Protein AF-0000000085129064 (afdb_homodimer)

Sequence (320 aa):
MPQSVGCRHFVNRSPQIPEGEADMLDKMTERLDFQSKALVLRAERQRAIASNIANADTPGYVARDFNFREALTAVTSGPSPMTLASVSQGGHIPLPAAASGQSAQSHLGYSVQAQTNMDNNTVDLDRERANFVDNAVRYEATLRFLNGQAKTMLSAIQGQMPQSVGCRHFVNRSPQIPEGEADMLDKMTERLDFQSKALVLRAERQRAIASNIANADTPGYVARDFNFREALTAVTSGPSPMTLASVSQGGHIPLPAAASGQSAQSHLGYSVQAQTNMDNNTVDLDRERANFVDNAVRYEATLRFLNGQAKTMLSAIQGQ

pLDDT: mean 73.23, std 27.33, range [23.0, 98.62]

Foldseek 3Di:
DDPPPPPPPPPPPPPPPPPVLVVVLVVLVLQLVLLVLLLVLLVVQLVQLVVLLVCQVPQQAARAHADSVVSSCVVSVDDDPVVVVPPPDDDDPPPPDPDPDDDPPRCSPRDDPQVCPPRNSSRDNVVSVVVNVVSVVVSVVSVVSSVVSVVVSVCSVVVD/DDDPPPPPPPPPPPPPPPPVLVVVLVVLVLQLVLLVLLLVLLVVQLVQLVVLLVCQVPFQAARDHADSVVVSCVVSVDDDPVVVVPPPDDDPPPPPDPDPDDDPPRCPPRDDPQVCPPRNSSRDNVVSVVVNVVSVVVSVVSVVSSVVSVVVSVCSVVVD

Radius of gyration: 26.79 Å; Cα contacts (8 Å, |Δi|>4): 274; chains: 2; bounding box: 48×101×95 Å

InterPro domains:
  IPR001444 Flagellar basal body rod protein, N-terminal [PF00460] (32-61)
  IPR006300 Flagellar basal-body rod protein FlgB [PIRSF002889] (26-160)
  IPR006300 Flagellar basal-body rod protein FlgB [TIGR01396] (30-158)
  IPR019776 Flagellar basal body rod protein, conserved site [PS00588] (38-58)

Secondary structure (DSSP, 8-state):
------------------HHHHHHHHHHHHHHHHHHHHHHHHHHHHHHHHHHHHTTTSTT-------HHHHHHHHHSSPPHHHHHHTTSS---------------------S-----TT-----HHHHHHHHHHHHHHHHHHHHHHHHHHHHHHHHHHT-/------------------HHHHHHHHHHHHHHHHHHHHHHHHHHHHHHHHHHHHTTTSTT-------HHHHHHHHHSSPPHHHHHHTTSS---------------------S-----TTS----HHHHHHHHHHHHHHHHHHHHHHHHHHHHHHHHHHT-

Structure (mmCIF, N/CA/C/O backbone):
data_AF-0000000085129064-model_v1
#
loop_
_entity.id
_entity.type
_entity.pdbx_description
1 polymer 'Flagellar basal body rod protein FlgB'
#
loop_
_atom_site.group_PDB
_atom_site.id
_atom_site.type_symbol
_atom_site.label_atom_id
_atom_site.label_alt_id
_atom_site.label_comp_id
_atom_site.label_asym_id
_atom_site.label_entity_id
_atom_site.label_seq_id
_atom_site.pdbx_PDB_ins_code
_atom_site.Cartn_x
_atom_site.Cartn_y
_atom_site.Cartn_z
_atom_site.occupancy
_atom_site.B_iso_or_equiv
_atom_site.auth_seq_id
_atom_site.auth_comp_id
_atom_site.auth_asym_id
_atom_site.auth_atom_id
_atom_site.pdbx_PDB_model_num
ATOM 1 N N . MET A 1 1 ? 20.516 -52.906 -44.594 1 39.28 1 MET A N 1
ATOM 2 C CA . MET A 1 1 ? 21.078 -51.688 -44.062 1 39.28 1 MET A CA 1
ATOM 3 C C . MET A 1 1 ? 20.094 -51 -43.094 1 39.28 1 MET A C 1
ATOM 5 O O . MET A 1 1 ? 18.969 -50.656 -43.5 1 39.28 1 MET A O 1
ATOM 9 N N . PRO A 1 2 ? 20.156 -51.188 -41.781 1 47 2 PRO A N 1
ATOM 10 C CA . PRO A 1 2 ? 19.156 -50.781 -40.781 1 47 2 PRO A CA 1
ATOM 11 C C . PRO A 1 2 ? 19.078 -49.25 -40.625 1 47 2 PRO A C 1
ATOM 13 O O . PRO A 1 2 ? 20.078 -48.562 -40.781 1 47 2 PRO A O 1
ATOM 16 N N . GLN A 1 3 ? 17.984 -48.562 -41.156 1 44.78 3 GLN A N 1
ATOM 17 C CA . GLN A 1 3 ? 17.641 -47.156 -41 1 44.78 3 GLN A CA 1
ATOM 18 C C . GLN A 1 3 ? 17.609 -46.75 -39.531 1 44.78 3 GLN A C 1
ATOM 20 O O . GLN A 1 3 ? 17.016 -47.438 -38.688 1 44.78 3 GLN A O 1
ATOM 25 N N . SER A 1 4 ? 18.703 -46.062 -39.031 1 44.66 4 SER A N 1
ATOM 26 C CA . SER A 1 4 ? 18.797 -45.469 -37.719 1 44.66 4 SER A CA 1
ATOM 27 C C . SER A 1 4 ? 17.641 -44.5 -37.438 1 44.66 4 SER A C 1
ATOM 29 O O . SER A 1 4 ? 17.375 -43.625 -38.281 1 44.66 4 SER A O 1
ATOM 31 N N . VAL A 1 5 ? 16.547 -45 -36.875 1 50.56 5 VAL A N 1
ATOM 32 C CA . VAL A 1 5 ? 15.484 -44.125 -36.375 1 50.56 5 VAL A CA 1
ATOM 33 C C . VAL A 1 5 ? 16.078 -43.062 -35.469 1 50.56 5 VAL A C 1
ATOM 35 O O . VAL A 1 5 ? 16.734 -43.344 -34.469 1 50.56 5 VAL A O 1
ATOM 38 N N . GLY A 1 6 ? 16.438 -41.906 -36.031 1 43.72 6 GLY A N 1
ATOM 39 C CA . GLY A 1 6 ? 16.844 -40.719 -35.25 1 43.72 6 GLY A CA 1
ATOM 40 C C . GLY A 1 6 ? 15.938 -40.438 -34.094 1 43.72 6 GLY A C 1
ATOM 41 O O . GLY A 1 6 ? 14.711 -40.438 -34.219 1 43.72 6 GLY A O 1
ATOM 42 N N . CYS A 1 7 ? 16.375 -40.719 -32.844 1 45.44 7 CYS A N 1
ATOM 43 C CA . CYS A 1 7 ? 15.734 -40.344 -31.594 1 45.44 7 CYS A CA 1
ATOM 44 C C . CYS A 1 7 ? 15.383 -38.844 -31.609 1 45.44 7 CYS A C 1
ATOM 46 O O . CYS A 1 7 ? 16.266 -38 -31.672 1 45.44 7 CYS A O 1
ATOM 48 N N . ARG A 1 8 ? 14.242 -38.5 -32.188 1 44.09 8 ARG A N 1
ATOM 49 C CA . ARG A 1 8 ? 13.766 -37.125 -31.969 1 44.09 8 ARG A CA 1
ATOM 50 C C . ARG A 1 8 ? 13.797 -36.781 -30.484 1 44.09 8 ARG A C 1
ATOM 52 O O . ARG A 1 8 ? 13.133 -37.406 -29.672 1 44.09 8 ARG A O 1
ATOM 59 N N . HIS A 1 9 ? 14.922 -36.219 -29.938 1 43.62 9 HIS A N 1
ATOM 60 C CA . HIS A 1 9 ? 14.898 -35.562 -28.641 1 43.62 9 HIS A CA 1
ATOM 61 C C . HIS A 1 9 ? 13.695 -34.656 -28.516 1 43.62 9 HIS A C 1
ATOM 63 O O . HIS A 1 9 ? 13.539 -33.719 -29.297 1 43.62 9 HIS A O 1
ATOM 69 N N . PHE A 1 10 ? 12.594 -35.188 -28.094 1 39.56 10 PHE A N 1
ATOM 70 C CA . PHE A 1 10 ? 11.555 -34.25 -27.625 1 39.56 10 PHE A CA 1
ATOM 71 C C . PHE A 1 10 ? 12.133 -33.219 -26.703 1 39.56 10 PHE A C 1
ATOM 73 O O . PHE A 1 10 ? 12.562 -33.5 -25.594 1 39.56 10 PHE A O 1
ATOM 80 N N . VAL A 1 11 ? 12.672 -32.188 -27.297 1 42.34 11 VAL A N 1
ATOM 81 C CA . VAL A 1 11 ? 12.984 -31.031 -26.469 1 42.34 11 VAL A CA 1
ATOM 82 C C . VAL A 1 11 ? 11.789 -30.719 -25.562 1 42.34 11 VAL A C 1
ATOM 84 O O . VAL A 1 11 ? 10.711 -30.375 -26.047 1 42.34 11 VAL A O 1
ATOM 87 N N . ASN A 1 12 ? 11.664 -31.375 -24.484 1 40.97 12 ASN A N 1
ATOM 88 C CA . ASN A 1 12 ? 10.773 -31.047 -23.375 1 40.97 12 ASN A CA 1
ATOM 89 C C . ASN A 1 12 ? 10.727 -29.547 -23.125 1 40.97 12 ASN A C 1
ATOM 91 O O . ASN A 1 12 ? 11.633 -28.984 -22.5 1 40.97 12 ASN A O 1
ATOM 95 N N . ARG A 1 13 ? 10.188 -28.828 -24.156 1 42.25 13 ARG A N 1
ATOM 96 C CA . ARG A 1 13 ? 9.977 -27.422 -23.828 1 42.25 13 ARG A CA 1
ATOM 97 C C . ARG A 1 13 ? 9.055 -27.281 -22.609 1 42.25 13 ARG A C 1
ATOM 99 O O . ARG A 1 13 ? 7.898 -27.703 -22.656 1 42.25 13 ARG A O 1
ATOM 106 N N . SER A 1 14 ? 9.539 -27.234 -21.469 1 41.97 14 SER A N 1
ATOM 107 C CA . SER A 1 14 ? 8.781 -26.938 -20.25 1 41.97 14 SER A CA 1
ATOM 108 C C . SER A 1 14 ? 7.723 -25.875 -20.516 1 41.97 14 SER A C 1
ATOM 110 O O . SER A 1 14 ? 8.023 -24.812 -21.078 1 41.97 14 SER A O 1
ATOM 112 N N . PRO A 1 15 ? 6.441 -26.281 -20.766 1 43.66 15 PRO A N 1
ATOM 113 C CA . PRO A 1 15 ? 5.426 -25.234 -20.953 1 43.66 15 PRO A CA 1
ATOM 114 C C . PRO A 1 15 ? 5.566 -24.078 -19.969 1 43.66 15 PRO A C 1
ATOM 116 O O . PRO A 1 15 ? 5.352 -24.266 -18.766 1 43.66 15 PRO A O 1
ATOM 119 N N . GLN A 1 16 ? 6.551 -23.266 -19.969 1 47.72 16 GLN A N 1
ATOM 120 C CA . GLN A 1 16 ? 6.781 -22.062 -19.188 1 47.72 16 GLN A CA 1
ATOM 121 C C . GLN A 1 16 ? 5.664 -21.047 -19.406 1 47.72 16 GLN A C 1
ATOM 123 O O . GLN A 1 16 ? 5.031 -21.016 -20.469 1 47.72 16 GLN A O 1
ATOM 128 N N . ILE A 1 17 ? 4.852 -20.641 -18.422 1 54.81 17 ILE A N 1
ATOM 129 C CA . ILE A 1 17 ? 4.07 -19.438 -18.656 1 54.81 17 ILE A CA 1
ATOM 130 C C . ILE A 1 17 ? 4.766 -18.562 -19.719 1 54.81 17 ILE A C 1
ATOM 132 O O . ILE A 1 17 ? 5.973 -18.328 -19.625 1 54.81 17 ILE A O 1
ATOM 136 N N . PRO A 1 18 ? 4.012 -18.359 -20.875 1 57.34 18 PRO A N 1
ATOM 137 C CA . PRO A 1 18 ? 4.73 -17.531 -21.828 1 57.34 18 PRO A CA 1
ATOM 138 C C . PRO A 1 18 ? 5.367 -16.297 -21.188 1 57.34 18 PRO A C 1
ATOM 140 O O . PRO A 1 18 ? 4.773 -15.688 -20.297 1 57.34 18 PRO A O 1
ATOM 143 N N . GLU A 1 19 ? 6.605 -16.141 -21.281 1 60.41 19 GLU A N 1
ATOM 144 C CA . GLU A 1 19 ? 7.398 -15.023 -20.781 1 60.41 19 GLU A CA 1
ATOM 145 C C . GLU A 1 19 ? 6.59 -13.727 -20.766 1 60.41 19 GLU A C 1
ATOM 147 O O . GLU A 1 19 ? 6.668 -12.945 -19.828 1 60.41 19 GLU A O 1
ATOM 152 N N . GLY A 1 20 ? 5.656 -13.672 -21.625 1 69.19 20 GLY A N 1
ATOM 153 C CA . GLY A 1 20 ? 4.844 -12.469 -21.734 1 69.19 20 GLY A CA 1
ATOM 154 C C . GLY A 1 20 ? 3.84 -12.32 -20.609 1 69.19 20 GLY A C 1
ATOM 155 O O . GLY A 1 20 ? 3.65 -11.227 -20.094 1 69.19 20 GLY A O 1
ATOM 156 N N . GLU A 1 21 ? 3.215 -13.445 -20.266 1 71.19 21 GLU A N 1
ATOM 157 C CA . GLU A 1 21 ? 2.199 -13.383 -19.203 1 71.19 21 GLU A CA 1
ATOM 158 C C . GLU A 1 21 ? 2.834 -13.164 -17.844 1 71.19 21 GLU A C 1
ATOM 160 O O . GLU A 1 21 ? 2.322 -12.383 -17.031 1 71.19 21 GLU A O 1
ATOM 165 N N . ALA A 1 22 ? 3.918 -13.852 -17.562 1 73.88 22 ALA A N 1
ATOM 166 C CA . ALA A 1 22 ? 4.648 -13.648 -16.312 1 73.88 22 ALA A CA 1
ATOM 167 C C . ALA A 1 22 ? 5.145 -12.211 -16.188 1 73.88 22 ALA A C 1
ATOM 169 O O . ALA A 1 22 ? 5.078 -11.609 -15.117 1 73.88 22 ALA A O 1
ATOM 170 N N . ASP A 1 23 ? 5.465 -11.664 -17.281 1 83.31 23 ASP A N 1
ATOM 171 C CA . ASP A 1 23 ? 5.945 -10.289 -17.328 1 83.31 23 ASP A CA 1
ATOM 172 C C . ASP A 1 23 ? 4.812 -9.305 -17.047 1 83.31 23 ASP A C 1
ATOM 174 O O . ASP A 1 23 ? 5.004 -8.312 -16.328 1 83.31 23 ASP A O 1
ATOM 178 N N . MET A 1 24 ? 3.611 -9.75 -17.594 1 88.06 24 MET A N 1
ATOM 179 C CA . MET A 1 24 ? 2.459 -8.875 -17.391 1 88.06 24 MET A CA 1
ATOM 180 C C . MET A 1 24 ? 2.061 -8.852 -15.914 1 88.06 24 MET A C 1
ATOM 182 O O . MET A 1 24 ? 1.812 -7.777 -15.352 1 88.06 24 MET A O 1
ATOM 186 N N . LEU A 1 25 ? 2.039 -9.953 -15.242 1 90.06 25 LEU A N 1
ATOM 187 C CA . LEU A 1 25 ? 1.633 -10.023 -13.844 1 90.06 25 LEU A CA 1
ATOM 188 C C . LEU A 1 25 ? 2.65 -9.328 -12.945 1 90.06 25 LEU A C 1
ATOM 190 O O . LEU A 1 25 ? 2.283 -8.727 -11.938 1 90.06 25 LEU A O 1
ATOM 194 N N . ASP A 1 26 ? 3.908 -9.469 -13.375 1 89.12 26 ASP A N 1
ATOM 195 C CA . ASP A 1 26 ? 4.957 -8.766 -12.641 1 89.12 26 ASP A CA 1
ATOM 196 C C . ASP A 1 26 ? 4.758 -7.254 -12.703 1 89.12 26 ASP A C 1
ATOM 198 O O . ASP A 1 26 ? 4.863 -6.566 -11.688 1 89.12 26 ASP A O 1
ATOM 202 N N . LYS A 1 27 ? 4.438 -6.82 -13.852 1 92.31 27 LYS A N 1
ATOM 203 C CA . LYS A 1 27 ? 4.23 -5.387 -14.047 1 92.31 27 LYS A CA 1
ATOM 204 C C . LYS A 1 27 ? 2.992 -4.906 -13.297 1 92.31 27 LYS A C 1
ATOM 206 O O . LYS A 1 27 ? 2.982 -3.803 -12.742 1 92.31 27 LYS A O 1
ATOM 211 N N . MET A 1 28 ? 1.968 -5.719 -13.289 1 94.38 28 MET A N 1
ATOM 212 C CA . MET A 1 28 ? 0.743 -5.371 -12.57 1 94.38 28 MET A CA 1
ATOM 213 C C . MET A 1 28 ? 0.993 -5.289 -11.07 1 94.38 28 MET A C 1
ATOM 215 O O . MET A 1 28 ? 0.497 -4.383 -10.398 1 94.38 28 MET A O 1
ATOM 219 N N . THR A 1 29 ? 1.793 -6.211 -10.594 1 93.88 29 THR A N 1
ATOM 220 C CA . THR A 1 29 ? 2.117 -6.199 -9.172 1 93.88 29 THR A CA 1
ATOM 221 C C . THR A 1 29 ? 2.969 -4.984 -8.82 1 93.88 29 THR A C 1
ATOM 223 O O . THR A 1 29 ? 2.781 -4.375 -7.766 1 93.88 29 THR A O 1
ATOM 226 N N . GLU A 1 30 ? 3.818 -4.633 -9.719 1 94 30 GLU A N 1
ATOM 227 C CA . GLU A 1 30 ? 4.66 -3.459 -9.508 1 94 30 GLU A CA 1
ATOM 228 C C . GLU A 1 30 ? 3.828 -2.182 -9.461 1 94 30 GLU A C 1
ATOM 230 O O . GLU A 1 30 ? 4.086 -1.297 -8.641 1 94 30 GLU A O 1
ATOM 235 N N . ARG A 1 31 ? 2.889 -2.08 -10.312 1 95.69 31 ARG A N 1
ATOM 236 C CA . ARG A 1 31 ? 2.02 -0.908 -10.336 1 95.69 31 ARG A CA 1
ATOM 237 C C . ARG A 1 31 ? 1.176 -0.822 -9.07 1 95.69 31 ARG A C 1
ATOM 239 O O . ARG A 1 31 ? 0.964 0.267 -8.531 1 95.69 31 ARG A O 1
ATOM 246 N N . LEU A 1 32 ? 0.722 -1.942 -8.633 1 97.19 32 LEU A N 1
ATOM 247 C CA . LEU A 1 32 ? -0.035 -1.996 -7.387 1 97.19 32 LEU A CA 1
ATOM 248 C C . LEU A 1 32 ? 0.825 -1.546 -6.207 1 97.19 32 LEU A C 1
ATOM 250 O O . LEU A 1 32 ? 0.374 -0.765 -5.367 1 97.19 32 LEU A O 1
ATOM 254 N N . ASP A 1 33 ? 2.055 -2.025 -6.18 1 96 33 ASP A N 1
ATOM 255 C CA . ASP A 1 33 ? 2.996 -1.657 -5.125 1 96 33 ASP A CA 1
ATOM 256 C C . ASP A 1 33 ? 3.271 -0.155 -5.133 1 96 33 ASP A C 1
ATOM 258 O O . ASP A 1 33 ? 3.277 0.488 -4.082 1 96 33 ASP A O 1
ATOM 262 N N . PHE A 1 34 ? 3.482 0.354 -6.305 1 96.88 34 PHE A N 1
ATOM 263 C CA . PHE A 1 34 ? 3.742 1.779 -6.465 1 96.88 34 PHE A CA 1
ATOM 264 C C . PHE A 1 34 ? 2.586 2.607 -5.918 1 96.88 34 PHE A C 1
ATOM 266 O O . PHE A 1 34 ? 2.795 3.527 -5.125 1 96.88 34 PHE A O 1
ATOM 273 N N . GLN A 1 35 ? 1.367 2.277 -6.309 1 97.94 35 GLN A N 1
ATOM 274 C CA . GLN A 1 35 ? 0.199 3.029 -5.867 1 97.94 35 GLN A CA 1
ATOM 275 C C . GLN A 1 35 ? -0.018 2.871 -4.363 1 97.94 35 GLN A C 1
ATOM 277 O O . GLN A 1 35 ? -0.476 3.801 -3.695 1 97.94 35 GLN A O 1
ATOM 282 N N . SER A 1 36 ? 0.251 1.691 -3.789 1 98 36 SER A N 1
ATOM 283 C CA . SER A 1 36 ? 0.139 1.465 -2.354 1 98 36 SER A CA 1
ATOM 284 C C . SER A 1 36 ? 1.088 2.371 -1.574 1 98 36 SER A C 1
ATOM 286 O O . SER A 1 36 ? 0.679 3.031 -0.618 1 98 36 SER A O 1
ATOM 288 N N . LYS A 1 37 ? 2.281 2.434 -2.02 1 97 37 LYS A N 1
ATOM 289 C CA . LYS A 1 37 ? 3.277 3.283 -1.374 1 97 37 LYS A CA 1
ATOM 290 C C . LYS A 1 37 ? 2.92 4.762 -1.522 1 97 37 LYS A C 1
ATOM 292 O O . LYS A 1 37 ? 3.086 5.543 -0.584 1 97 37 LYS A O 1
ATOM 297 N N . ALA A 1 38 ? 2.484 5.086 -2.73 1 98.31 38 ALA A N 1
ATOM 298 C CA . ALA A 1 38 ? 2.049 6.461 -2.959 1 98.31 38 ALA A CA 1
ATOM 299 C C . ALA A 1 38 ? 0.919 6.844 -2.006 1 98.31 38 ALA A C 1
ATOM 301 O O . ALA A 1 38 ? 0.911 7.945 -1.456 1 98.31 38 ALA A O 1
ATOM 302 N N . LEU A 1 39 ? -0.039 5.949 -1.793 1 98.38 39 LEU A N 1
ATOM 303 C CA . LEU A 1 39 ? -1.178 6.219 -0.921 1 98.38 39 LEU A CA 1
ATOM 304 C C . LEU A 1 39 ? -0.718 6.473 0.511 1 98.38 39 LEU A C 1
ATOM 306 O O . LEU A 1 39 ? -1.16 7.434 1.147 1 98.38 39 LEU A O 1
ATOM 310 N N . VAL A 1 40 ? 0.18 5.652 0.993 1 97.19 40 VAL A N 1
ATOM 311 C CA . VAL A 1 40 ? 0.671 5.781 2.361 1 97.19 40 VAL A CA 1
ATOM 312 C C . VAL A 1 40 ? 1.44 7.09 2.516 1 97.19 40 VAL A C 1
ATOM 314 O O . VAL A 1 40 ? 1.288 7.789 3.52 1 97.19 40 VAL A O 1
ATOM 317 N N . LEU A 1 41 ? 2.26 7.426 1.538 1 97.06 41 LEU A N 1
ATOM 318 C CA . LEU A 1 41 ? 3.002 8.68 1.586 1 97.06 41 LEU A CA 1
ATOM 319 C C . LEU A 1 41 ? 2.053 9.875 1.582 1 97.06 41 LEU A C 1
ATOM 321 O O . LEU A 1 41 ? 2.297 10.867 2.271 1 97.06 41 LEU A O 1
ATOM 325 N N . ARG A 1 42 ? 1.006 9.781 0.793 1 97.69 42 ARG A N 1
ATOM 326 C CA . ARG A 1 42 ? 0.029 10.859 0.78 1 97.69 42 ARG A CA 1
ATOM 327 C C . ARG A 1 42 ? -0.675 10.984 2.127 1 97.69 42 ARG A C 1
ATOM 329 O O . ARG A 1 42 ? -0.98 12.086 2.58 1 97.69 42 ARG A O 1
ATOM 336 N N . ALA A 1 43 ? -0.965 9.859 2.746 1 96.69 43 ALA A N 1
ATOM 337 C CA . ALA A 1 43 ? -1.554 9.867 4.082 1 96.69 43 ALA A CA 1
ATOM 338 C C . ALA A 1 43 ? -0.622 10.539 5.086 1 96.69 43 ALA A C 1
ATOM 340 O O . ALA A 1 43 ? -1.065 11.336 5.918 1 96.69 43 ALA A O 1
ATOM 341 N N . GLU A 1 44 ? 0.617 10.258 4.98 1 95.06 44 GLU A N 1
ATOM 342 C CA . GLU A 1 44 ? 1.611 10.859 5.863 1 95.06 44 GLU A CA 1
ATOM 343 C C . GLU A 1 44 ? 1.688 12.367 5.656 1 95.06 44 GLU A C 1
ATOM 345 O O . GLU A 1 44 ? 1.785 13.133 6.621 1 95.06 44 GLU A O 1
ATOM 350 N N . ARG A 1 45 ? 1.699 12.711 4.434 1 96.31 45 ARG A N 1
ATOM 351 C CA . ARG A 1 45 ? 1.732 14.141 4.145 1 96.31 45 ARG A CA 1
ATOM 352 C C . ARG A 1 45 ? 0.477 14.828 4.668 1 96.31 45 ARG A C 1
ATOM 354 O O . ARG A 1 45 ? 0.55 15.938 5.207 1 96.31 45 ARG A O 1
ATOM 361 N N . GLN A 1 46 ? -0.656 14.234 4.523 1 94.88 46 GLN A N 1
ATOM 362 C CA . GLN A 1 46 ? -1.905 14.789 5.035 1 94.88 46 GLN A CA 1
ATOM 363 C C . GLN A 1 46 ? -1.839 15 6.543 1 94.88 46 GLN A C 1
ATOM 365 O O . GLN A 1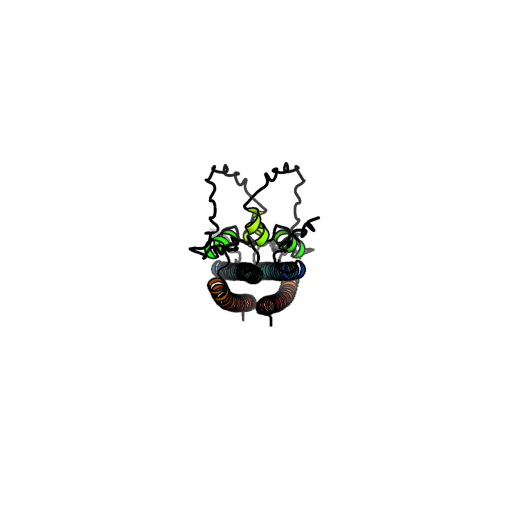 46 ? -2.297 16.016 7.055 1 94.88 46 GLN A O 1
ATOM 370 N N . ARG A 1 47 ? -1.246 14.055 7.148 1 93.19 47 ARG A N 1
ATOM 371 C CA . ARG A 1 47 ? -1.069 14.125 8.594 1 93.19 47 ARG A CA 1
ATOM 372 C C . ARG A 1 47 ? -0.144 15.273 8.977 1 93.19 47 ARG A C 1
ATOM 374 O O . ARG A 1 47 ? -0.423 16.016 9.922 1 93.19 47 ARG A O 1
ATOM 381 N N . ALA A 1 48 ? 0.95 15.406 8.289 1 94.06 48 ALA A N 1
ATOM 382 C CA . ALA A 1 48 ? 1.901 16.484 8.547 1 94.06 48 ALA A CA 1
ATOM 383 C C . ALA A 1 48 ? 1.244 17.859 8.375 1 94.06 48 ALA A C 1
ATOM 385 O O . ALA A 1 48 ? 1.407 18.734 9.211 1 94.06 48 ALA A O 1
ATOM 386 N N . ILE A 1 49 ? 0.481 18.016 7.336 1 95.56 49 ILE A N 1
ATOM 387 C CA . ILE A 1 49 ? -0.194 19.281 7.051 1 95.56 49 ILE A CA 1
ATOM 388 C C . ILE A 1 49 ? -1.222 19.562 8.141 1 95.56 49 ILE A C 1
ATOM 390 O O . ILE A 1 49 ? -1.317 20.703 8.625 1 95.56 49 ILE A O 1
ATOM 394 N N . ALA A 1 50 ? -1.949 18.531 8.539 1 94 50 ALA A N 1
ATOM 395 C CA . ALA A 1 50 ? -2.924 18.688 9.617 1 94 50 ALA A CA 1
ATOM 396 C C . ALA A 1 50 ? -2.246 19.125 10.906 1 94 50 ALA A C 1
ATOM 398 O O . ALA A 1 50 ? -2.768 19.969 11.641 1 94 50 ALA A O 1
ATOM 399 N N . SER A 1 51 ? -1.116 18.547 11.188 1 92.94 51 SER A N 1
ATOM 400 C CA . SER A 1 51 ? -0.341 18.922 12.367 1 92.94 51 SER A CA 1
ATOM 401 C C . SER A 1 51 ? 0.123 20.375 12.289 1 92.94 51 SER A C 1
ATOM 403 O O . SER A 1 51 ? 0.073 21.094 13.281 1 92.94 51 SER A O 1
ATOM 405 N N . ASN A 1 52 ? 0.556 20.828 11.109 1 94.31 52 ASN A N 1
ATOM 406 C CA . ASN A 1 52 ? 0.921 22.219 10.898 1 94.31 52 ASN A CA 1
ATOM 407 C C . ASN A 1 52 ? -0.247 23.156 11.203 1 94.31 52 ASN A C 1
ATOM 409 O O . ASN A 1 52 ? -0.101 24.109 11.969 1 94.31 52 ASN A O 1
ATOM 413 N N . ILE A 1 53 ? -1.359 22.828 10.688 1 94.56 53 ILE A N 1
ATOM 414 C CA . ILE A 1 53 ? -2.549 23.656 10.852 1 94.56 53 ILE A CA 1
ATOM 415 C C . ILE A 1 53 ? -2.934 23.734 12.328 1 94.56 53 ILE A C 1
ATOM 417 O O . ILE A 1 53 ? -3.248 24.797 12.844 1 94.56 53 ILE A O 1
ATOM 421 N N . ALA A 1 54 ? -2.812 22.656 12.984 1 92.19 54 ALA A N 1
ATOM 422 C CA . ALA A 1 54 ? -3.176 22.578 14.398 1 92.19 54 ALA A CA 1
ATOM 423 C C . ALA A 1 54 ? -2.207 23.375 15.258 1 92.19 54 ALA A C 1
ATOM 425 O O . ALA A 1 54 ? -2.557 23.812 16.359 1 92.19 54 ALA A O 1
ATOM 426 N N . ASN A 1 55 ? -1.021 23.609 14.703 1 93.19 55 ASN A N 1
ATOM 427 C CA . ASN A 1 55 ? 0.015 24.281 15.484 1 93.19 55 ASN A CA 1
ATOM 428 C C . ASN A 1 55 ? 0.343 25.656 14.922 1 93.19 55 ASN A C 1
ATOM 430 O O . ASN A 1 55 ? 1.435 26.188 15.148 1 93.19 55 ASN A O 1
ATOM 434 N N . ALA A 1 56 ? -0.589 26.188 14.219 1 94.12 56 ALA A N 1
ATOM 435 C CA . ALA A 1 56 ? -0.364 27.469 13.57 1 94.12 56 ALA A CA 1
ATOM 436 C C . ALA A 1 56 ? -0.2 28.594 14.594 1 94.12 56 ALA A C 1
ATOM 438 O O . ALA A 1 56 ? 0.417 29.609 14.312 1 94.12 56 ALA A O 1
ATOM 439 N N . ASP A 1 57 ? -0.678 28.391 15.797 1 93.06 57 ASP A N 1
ATOM 440 C CA . ASP A 1 57 ? -0.616 29.422 16.812 1 93.06 57 ASP A CA 1
ATOM 441 C C . ASP A 1 57 ? 0.387 29.062 17.906 1 93.06 57 ASP A C 1
ATOM 443 O O . ASP A 1 57 ? 0.448 29.719 18.953 1 93.06 57 ASP A O 1
ATOM 447 N N . THR A 1 58 ? 1.085 27.969 17.656 1 93.06 58 THR A N 1
ATOM 448 C CA . THR A 1 58 ? 2.074 27.531 18.625 1 93.06 58 THR A CA 1
ATOM 449 C C . THR A 1 58 ? 3.398 28.25 18.422 1 93.06 58 THR A C 1
ATOM 451 O O . THR A 1 58 ? 4.086 28.031 17.422 1 93.06 58 THR A O 1
ATOM 454 N N . PRO A 1 59 ? 3.822 29.172 19.438 1 92.69 59 PRO A N 1
ATOM 455 C CA . PRO A 1 59 ? 5.078 29.906 19.281 1 92.69 59 PRO A CA 1
ATOM 456 C C . PRO A 1 59 ? 6.277 28.984 19.047 1 92.69 59 PRO A C 1
ATOM 458 O O . PRO A 1 59 ? 6.422 27.969 19.75 1 92.69 59 PRO A O 1
ATOM 461 N N . GLY A 1 60 ? 7.09 29.281 18.109 1 92.94 60 GLY A N 1
ATOM 462 C CA . GLY A 1 60 ? 8.312 28.531 17.828 1 92.94 60 GLY A CA 1
ATOM 463 C C . GLY A 1 60 ? 8.086 27.312 16.969 1 92.94 60 GLY A C 1
ATOM 464 O O . GLY A 1 60 ? 9.039 26.625 16.594 1 92.94 60 GLY A O 1
ATOM 465 N N . TYR A 1 61 ? 6.758 27.109 16.703 1 93.12 61 TYR A N 1
ATOM 466 C CA . TYR A 1 61 ? 6.477 25.938 15.875 1 93.12 61 TYR A CA 1
ATOM 467 C C . TYR A 1 61 ? 7.016 26.109 14.461 1 93.12 61 TYR A C 1
ATOM 469 O O . TYR A 1 61 ? 6.883 27.188 13.875 1 93.12 61 TYR A O 1
ATOM 477 N N . VAL A 1 62 ? 7.684 24.984 13.984 1 93.38 62 VAL A N 1
ATOM 478 C CA . VAL A 1 62 ? 8.219 24.969 12.625 1 93.38 62 VAL A CA 1
ATOM 479 C C . VAL A 1 62 ? 7.422 23.984 11.766 1 93.38 62 VAL A C 1
ATOM 481 O O . VAL A 1 62 ? 7.348 22.797 12.078 1 93.38 62 VAL A O 1
ATOM 484 N N . ALA A 1 63 ? 6.805 24.5 10.703 1 95.62 63 ALA A N 1
ATOM 485 C CA . ALA A 1 63 ? 6.012 23.672 9.797 1 95.62 63 ALA A CA 1
ATOM 486 C C . ALA A 1 63 ? 6.852 22.547 9.203 1 95.62 63 ALA A C 1
ATOM 488 O O . ALA A 1 63 ? 8.016 22.75 8.867 1 95.62 63 ALA A O 1
ATOM 489 N N . ARG A 1 64 ? 6.184 21.359 9.055 1 94.31 64 ARG A N 1
ATOM 490 C CA . ARG A 1 64 ? 6.84 20.188 8.5 1 94.31 64 ARG A CA 1
ATOM 491 C C . ARG A 1 64 ? 6.223 19.797 7.156 1 94.31 64 ARG A C 1
ATOM 493 O O . ARG A 1 64 ? 5.012 19.938 6.965 1 94.31 64 ARG A O 1
ATOM 500 N N . ASP A 1 65 ? 7.121 19.375 6.293 1 93.88 65 ASP A N 1
ATOM 501 C CA . ASP A 1 65 ? 6.707 18.812 5.008 1 93.88 65 ASP A CA 1
ATOM 502 C C . ASP A 1 65 ? 7.836 18.016 4.367 1 93.88 65 ASP A C 1
ATOM 504 O O . ASP A 1 65 ? 8.938 17.938 4.914 1 93.88 65 ASP A O 1
ATOM 508 N N . PHE A 1 66 ? 7.492 17.234 3.322 1 91.38 66 PHE A N 1
ATOM 509 C CA . PHE A 1 66 ? 8.523 16.531 2.564 1 91.38 66 PHE A CA 1
ATOM 510 C C . PHE A 1 66 ? 8.211 16.562 1.072 1 91.38 66 PHE A C 1
ATOM 512 O O . PHE A 1 66 ? 7.074 16.828 0.676 1 91.38 66 PHE A O 1
ATOM 519 N N . ASN A 1 67 ? 9.289 16.438 0.355 1 93.19 67 ASN A N 1
ATOM 520 C CA . ASN A 1 67 ? 9.141 16.312 -1.091 1 93.19 67 ASN A CA 1
ATOM 521 C C . ASN A 1 67 ? 8.57 14.953 -1.482 1 93.19 67 ASN A C 1
ATOM 523 O O . ASN A 1 67 ? 9.258 13.93 -1.372 1 93.19 67 ASN A O 1
ATOM 527 N N . PHE A 1 68 ? 7.363 15.039 -1.989 1 95.44 68 PHE A N 1
ATOM 528 C CA . PHE A 1 68 ? 6.645 13.805 -2.291 1 95.44 68 PHE A CA 1
ATOM 529 C C . PHE A 1 68 ? 7.398 12.984 -3.328 1 95.44 68 PHE A C 1
ATOM 531 O O . PHE A 1 68 ? 7.578 11.773 -3.158 1 95.44 68 PHE A O 1
ATOM 538 N N . ARG A 1 69 ? 7.848 13.57 -4.387 1 95 69 ARG A N 1
ATOM 539 C CA . ARG A 1 69 ? 8.523 12.867 -5.473 1 95 69 ARG A CA 1
ATOM 540 C C . ARG A 1 69 ? 9.781 12.172 -4.969 1 95 69 ARG A C 1
ATOM 542 O O . ARG A 1 69 ? 10.039 11.016 -5.309 1 95 69 ARG A O 1
ATOM 549 N N . GLU A 1 70 ? 10.555 12.828 -4.203 1 94.19 70 GLU A N 1
ATOM 550 C CA . GLU A 1 70 ? 11.781 12.25 -3.654 1 94.19 70 GLU A CA 1
ATOM 551 C C . GLU A 1 70 ? 11.477 11.094 -2.711 1 94.19 70 GLU A C 1
ATOM 553 O O . GLU A 1 70 ? 12.117 10.047 -2.777 1 94.19 70 GLU A O 1
ATOM 558 N N . ALA A 1 71 ? 10.461 11.281 -1.88 1 94 71 ALA A N 1
ATOM 559 C CA . ALA A 1 71 ? 10.07 10.242 -0.928 1 94 71 ALA A CA 1
ATOM 560 C C . ALA A 1 71 ? 9.562 9 -1.65 1 94 71 ALA A C 1
ATOM 562 O O . ALA A 1 71 ? 9.922 7.875 -1.295 1 94 71 ALA A O 1
ATOM 563 N N . LEU A 1 72 ? 8.742 9.227 -2.641 1 95.69 72 LEU A N 1
ATOM 564 C CA . LEU A 1 72 ? 8.195 8.102 -3.387 1 95.69 72 LEU A CA 1
ATOM 565 C C . LEU A 1 72 ? 9.297 7.332 -4.113 1 95.69 72 LEU A C 1
ATOM 567 O O . LEU A 1 72 ? 9.305 6.102 -4.113 1 95.69 72 LEU A O 1
ATOM 571 N N . THR A 1 73 ? 10.227 8.086 -4.73 1 93.62 73 THR A N 1
ATOM 572 C CA . THR A 1 73 ? 11.352 7.465 -5.418 1 93.62 73 THR A CA 1
ATOM 573 C C . THR A 1 73 ? 12.18 6.621 -4.445 1 93.62 73 THR A C 1
ATOM 575 O O . THR A 1 73 ? 12.586 5.508 -4.773 1 93.62 73 THR A O 1
ATOM 578 N N . ALA A 1 74 ? 12.336 7.055 -3.242 1 90.38 74 ALA A N 1
ATOM 579 C CA . ALA A 1 74 ? 13.148 6.367 -2.24 1 90.38 74 ALA A CA 1
ATOM 580 C C . ALA A 1 74 ? 12.516 5.043 -1.836 1 90.38 74 ALA A C 1
ATOM 582 O O . ALA A 1 74 ? 13.219 4.047 -1.636 1 90.38 74 ALA A O 1
ATOM 583 N N . VAL A 1 75 ? 11.195 5.043 -1.815 1 90.56 75 VAL A N 1
ATOM 584 C CA . VAL A 1 75 ? 10.555 3.844 -1.291 1 90.56 75 VAL A CA 1
ATOM 585 C C . VAL A 1 75 ? 10.227 2.891 -2.439 1 90.56 75 VAL A C 1
ATOM 587 O O . VAL A 1 75 ? 9.781 1.762 -2.209 1 90.56 75 VAL A O 1
ATOM 590 N N . THR A 1 76 ? 10.391 3.34 -3.699 1 91.12 76 THR A N 1
ATOM 591 C CA . THR A 1 76 ? 10.078 2.465 -4.82 1 91.12 76 THR A CA 1
ATOM 592 C C . THR A 1 76 ? 11.352 2.014 -5.531 1 91.12 76 THR A C 1
ATOM 594 O O . THR A 1 76 ? 11.305 1.153 -6.41 1 91.12 76 THR A O 1
ATOM 597 N N . SER A 1 77 ? 12.531 2.643 -5.398 1 78.69 77 SER A N 1
ATOM 598 C CA . SER A 1 77 ? 13.781 2.34 -6.094 1 78.69 77 SER A CA 1
ATOM 599 C C . SER A 1 77 ? 14.391 1.036 -5.59 1 78.69 77 SER A C 1
ATOM 601 O O . SER A 1 77 ? 15.289 0.476 -6.227 1 78.69 77 SER A O 1
ATOM 603 N N . GLY A 1 78 ? 13.977 0.472 -4.496 1 61.56 78 GLY A N 1
ATOM 604 C CA . GLY A 1 78 ? 14.57 -0.78 -4.047 1 61.56 78 GLY A CA 1
ATOM 605 C C . GLY A 1 78 ? 13.883 -2.004 -4.625 1 61.56 78 GLY A C 1
ATOM 606 O O . GLY A 1 78 ? 12.891 -1.883 -5.348 1 61.56 78 GLY A O 1
ATOM 607 N N . PRO A 1 79 ? 14.578 -3.143 -4.559 1 53.81 79 PRO A N 1
ATOM 608 C CA . PRO A 1 79 ? 14.039 -4.379 -5.133 1 53.81 79 PRO A CA 1
ATOM 609 C C . PRO A 1 79 ? 12.609 -4.664 -4.672 1 53.81 79 PRO A C 1
ATOM 611 O O . PRO A 1 79 ? 12.242 -4.332 -3.541 1 53.81 79 PRO A O 1
ATOM 614 N N . SER A 1 80 ? 11.758 -4.926 -5.629 1 54.56 80 SER A N 1
ATOM 615 C CA . SER A 1 80 ? 10.375 -5.312 -5.371 1 54.56 80 SER A CA 1
ATOM 616 C C . SER A 1 80 ? 10.297 -6.461 -4.375 1 54.56 80 SER A C 1
ATOM 618 O O . SER A 1 80 ? 11.219 -7.273 -4.281 1 54.56 80 SER A O 1
ATOM 620 N N . PRO A 1 81 ? 9.328 -6.43 -3.496 1 47.88 81 PRO A N 1
ATOM 621 C CA . PRO A 1 81 ? 9.203 -7.531 -2.539 1 47.88 81 PRO A CA 1
ATOM 622 C C . PRO A 1 81 ? 9.43 -8.898 -3.182 1 47.88 81 PRO A C 1
ATOM 624 O O . PRO A 1 81 ? 9.914 -9.82 -2.523 1 47.88 81 PRO A O 1
ATOM 627 N N . MET A 1 82 ? 9.023 -9.031 -4.441 1 47.88 82 MET A N 1
ATOM 628 C CA . MET A 1 82 ? 9.234 -10.336 -5.066 1 47.88 82 MET A CA 1
ATOM 629 C C . MET A 1 82 ? 10.727 -10.648 -5.172 1 47.88 82 MET A C 1
ATOM 631 O O . MET A 1 82 ? 11.125 -11.812 -5.078 1 47.88 82 MET A O 1
ATOM 635 N N . THR A 1 83 ? 11.461 -9.664 -5.559 1 46.03 83 THR A N 1
ATOM 636 C CA . THR A 1 83 ? 12.883 -9.938 -5.695 1 46.03 83 THR A CA 1
ATOM 637 C C . THR A 1 83 ? 13.492 -10.344 -4.359 1 46.03 83 THR A C 1
ATOM 639 O O . THR A 1 83 ? 14.438 -11.133 -4.312 1 46.03 83 THR A O 1
ATOM 642 N N . LEU A 1 84 ? 12.977 -9.805 -3.43 1 41.84 84 LEU A N 1
ATOM 643 C CA . LEU A 1 84 ? 13.523 -10.188 -2.131 1 41.84 84 LEU A CA 1
ATOM 644 C C . LEU A 1 84 ? 13.172 -11.641 -1.804 1 41.84 84 LEU A C 1
ATOM 646 O O . LEU A 1 84 ? 13.961 -12.336 -1.164 1 41.84 84 LEU A O 1
ATOM 650 N N . ALA A 1 85 ? 12.07 -12.078 -2.414 1 42.22 85 ALA A N 1
ATOM 651 C CA . ALA A 1 85 ? 11.695 -13.461 -2.125 1 42.22 85 ALA A CA 1
ATOM 652 C C . ALA A 1 85 ? 12.547 -14.438 -2.934 1 42.22 85 ALA A C 1
ATOM 654 O O . ALA A 1 85 ? 12.805 -15.555 -2.488 1 42.22 85 ALA A O 1
ATOM 655 N N . SER A 1 86 ? 12.961 -14.039 -4.207 1 37.59 86 SER A N 1
ATOM 656 C CA . SER A 1 86 ? 13.719 -14.953 -5.059 1 37.59 86 SER A CA 1
ATOM 657 C C . SER A 1 86 ? 15.188 -14.992 -4.652 1 37.59 86 SER A C 1
ATOM 659 O O . SER A 1 86 ? 15.961 -15.781 -5.195 1 37.59 86 SER A O 1
ATOM 661 N N . VAL A 1 87 ? 15.68 -13.906 -4.176 1 34.53 87 VAL A N 1
ATOM 662 C CA . VAL A 1 87 ? 17.125 -13.797 -4.004 1 34.53 87 VAL A CA 1
ATOM 663 C C . VAL A 1 87 ? 17.594 -14.773 -2.924 1 34.53 87 VAL A C 1
ATOM 665 O O . VAL A 1 87 ? 18.75 -14.742 -2.514 1 34.53 87 VAL A O 1
ATOM 668 N N . SER A 1 88 ? 16.719 -15.648 -2.51 1 33.56 88 SER A N 1
ATOM 669 C CA . SER A 1 88 ? 17.391 -16.375 -1.443 1 33.56 88 SER A CA 1
ATOM 670 C C . SER A 1 88 ? 18.547 -17.219 -1.99 1 33.56 88 SER A C 1
ATOM 672 O O . SER A 1 88 ? 19.219 -17.906 -1.235 1 33.56 88 SER A O 1
ATOM 674 N N . GLN A 1 89 ? 18.406 -17.828 -3.303 1 30.33 89 GLN A N 1
ATOM 675 C CA . GLN A 1 89 ? 19.438 -18.859 -3.395 1 30.33 89 GLN A CA 1
ATOM 676 C C . GLN A 1 89 ? 20.828 -18.234 -3.469 1 30.33 89 GLN A C 1
ATOM 678 O O . GLN A 1 89 ? 21.734 -18.672 -2.764 1 30.33 89 GLN A O 1
ATOM 683 N N . GLY A 1 90 ? 21.297 -17.891 -4.805 1 29.19 90 GLY A N 1
ATOM 684 C CA . GLY A 1 90 ? 22.688 -18.016 -5.199 1 29.19 90 GLY A CA 1
ATOM 685 C C . GLY A 1 90 ? 23.609 -17.031 -4.5 1 29.19 90 GLY A C 1
ATOM 686 O O . GLY A 1 90 ? 24.234 -17.375 -3.492 1 29.19 90 GLY A O 1
ATOM 687 N N . GLY A 1 91 ? 24.359 -16.188 -5.395 1 27.55 91 GLY A N 1
ATOM 688 C CA . GLY A 1 91 ? 25.734 -15.703 -5.453 1 27.55 91 GLY A CA 1
ATOM 689 C C . GLY A 1 91 ? 26.016 -14.586 -4.469 1 27.55 91 GLY A C 1
ATOM 690 O O . GLY A 1 91 ? 25.078 -13.945 -3.973 1 27.55 91 GLY A O 1
ATOM 691 N N . HIS A 1 92 ? 27.344 -14.586 -4.078 1 31.06 92 HIS A N 1
ATOM 692 C CA . HIS A 1 92 ? 28.188 -13.734 -3.26 1 31.06 92 HIS A CA 1
ATOM 693 C C . HIS A 1 92 ? 27.984 -12.258 -3.6 1 31.06 92 HIS A C 1
ATOM 695 O O . HIS A 1 92 ? 28.266 -11.828 -4.723 1 31.06 92 HIS A O 1
ATOM 701 N N . ILE A 1 93 ? 26.859 -11.82 -3.393 1 27.41 93 ILE A N 1
ATOM 702 C CA . ILE A 1 93 ? 26.766 -10.414 -3.773 1 27.41 93 ILE A CA 1
ATOM 703 C C . ILE A 1 93 ? 27.906 -9.633 -3.125 1 27.41 93 ILE A C 1
ATOM 705 O O . ILE A 1 93 ? 28.031 -9.602 -1.897 1 27.41 93 ILE A O 1
ATOM 709 N N . PRO A 1 94 ? 28.938 -9.562 -3.973 1 27.5 94 PRO A N 1
ATOM 710 C CA . PRO A 1 94 ? 30.031 -8.773 -3.398 1 27.5 94 PRO A CA 1
ATOM 711 C C . PRO A 1 94 ? 29.547 -7.426 -2.85 1 27.5 94 PRO A C 1
ATOM 713 O O . PRO A 1 94 ? 28.578 -6.863 -3.346 1 27.5 94 PRO A O 1
ATOM 716 N N . LEU A 1 95 ? 29.688 -7.379 -1.604 1 24.27 95 LEU A N 1
ATOM 717 C CA . LEU A 1 95 ? 29.391 -6.168 -0.85 1 24.27 95 LEU A CA 1
ATOM 718 C C . LEU A 1 95 ? 30 -4.941 -1.526 1 24.27 95 LEU A C 1
ATOM 720 O O . LEU A 1 95 ? 31.203 -4.871 -1.713 1 24.27 95 LEU A O 1
ATOM 724 N N . PRO A 1 96 ? 29.328 -4.57 -2.693 1 24.02 96 PRO A N 1
ATOM 725 C CA . PRO A 1 96 ? 30.031 -3.389 -3.211 1 24.02 96 PRO A CA 1
ATOM 726 C C . PRO A 1 96 ? 30.406 -2.398 -2.111 1 24.02 96 PRO A C 1
ATOM 728 O O . PRO A 1 96 ? 29.75 -2.352 -1.066 1 24.02 96 PRO A O 1
ATOM 731 N N . ALA A 1 97 ? 31.688 -2.164 -2.031 1 24.91 97 ALA A N 1
ATOM 732 C CA . ALA A 1 97 ? 32.312 -1.123 -1.217 1 24.91 97 ALA A CA 1
ATOM 733 C C . ALA A 1 97 ? 31.5 0.173 -1.277 1 24.91 97 ALA A C 1
ATOM 735 O O . ALA A 1 97 ? 31.062 0.588 -2.352 1 24.91 97 ALA A O 1
ATOM 736 N N . ALA A 1 98 ? 30.828 0.347 -0.177 1 23.89 98 ALA A N 1
ATOM 737 C CA . ALA A 1 98 ? 30.078 1.55 0.155 1 23.89 98 ALA A CA 1
ATOM 738 C C . ALA A 1 98 ? 30.812 2.805 -0.308 1 23.89 98 ALA A C 1
ATOM 740 O O . ALA A 1 98 ? 31.875 3.135 0.209 1 23.89 98 ALA A O 1
ATOM 741 N N . ALA A 1 99 ? 30.734 3 -1.7 1 23.91 99 ALA A N 1
ATOM 742 C CA . ALA A 1 99 ? 31.266 4.32 -2.039 1 23.91 99 ALA A CA 1
ATOM 743 C C . ALA A 1 99 ? 30.797 5.371 -1.038 1 23.91 99 ALA A C 1
ATOM 745 O O . ALA A 1 99 ? 29.703 5.246 -0.463 1 23.91 99 ALA A O 1
ATOM 746 N N . SER A 1 100 ? 31.656 6.219 -0.536 1 24.19 100 SER A N 1
ATOM 747 C CA . SER A 1 100 ? 31.594 7.355 0.377 1 24.19 100 SER A CA 1
ATOM 748 C C . SER A 1 100 ? 30.484 8.328 -0.019 1 24.19 100 SER A C 1
ATOM 750 O O . SER A 1 100 ? 30.453 9.461 0.47 1 24.19 100 SER A O 1
ATOM 752 N N . GLY A 1 101 ? 29.516 7.805 -0.727 1 23.45 101 GLY A N 1
ATOM 753 C CA . GLY A 1 101 ? 28.812 8.961 -1.263 1 23.45 101 GLY A CA 1
ATOM 754 C C . GLY A 1 101 ? 28.375 9.945 -0.194 1 23.45 101 GLY A C 1
ATOM 755 O O . GLY A 1 101 ? 28.359 9.617 0.993 1 23.45 101 GLY A O 1
ATOM 756 N N . GLN A 1 102 ? 28.516 11.305 -0.621 1 23.38 102 GLN A N 1
ATOM 757 C CA . GLN A 1 102 ? 28.109 12.609 -0.095 1 23.38 102 GLN A CA 1
ATOM 758 C C . GLN A 1 102 ? 26.672 12.578 0.406 1 23.38 102 GLN A C 1
ATOM 760 O O . GLN A 1 102 ? 25.844 11.82 -0.105 1 23.38 102 GLN A O 1
ATOM 765 N N . SER A 1 103 ? 26.547 13.133 1.572 1 23.92 103 SER A N 1
ATOM 766 C CA . SER A 1 103 ? 25.453 13.438 2.492 1 23.92 103 SER A CA 1
ATOM 767 C C . SER A 1 103 ? 24.234 13.992 1.75 1 23.92 103 SER A C 1
ATOM 769 O O . SER A 1 103 ? 24.297 15.094 1.206 1 23.92 103 SER A O 1
ATOM 771 N N . ALA A 1 104 ? 23.688 13.203 0.831 1 27.44 104 ALA A N 1
ATOM 772 C CA . ALA A 1 104 ? 22.516 13.852 0.273 1 27.44 104 ALA A CA 1
ATOM 773 C C . ALA A 1 104 ? 21.609 14.391 1.379 1 27.44 104 ALA A C 1
ATOM 775 O O . ALA A 1 104 ? 20.984 13.625 2.109 1 27.44 104 ALA A O 1
ATOM 776 N N . GLN A 1 105 ? 21.922 15.555 1.976 1 24.45 105 GLN A N 1
ATOM 777 C CA . GLN A 1 105 ? 21.078 16.406 2.797 1 24.45 105 GLN A CA 1
ATOM 778 C C . GLN A 1 105 ? 19.703 16.578 2.168 1 24.45 105 GLN A C 1
ATOM 780 O O . GLN A 1 105 ? 19.562 17.203 1.108 1 24.45 105 GLN A O 1
ATOM 785 N N . SER A 1 106 ? 19.031 15.539 2.027 1 30.27 106 SER A N 1
ATOM 786 C CA . SER A 1 106 ? 17.688 15.805 1.512 1 30.27 106 SER A CA 1
ATOM 787 C C . SER A 1 106 ? 17.047 16.984 2.23 1 30.27 106 SER A C 1
ATOM 789 O O . SER A 1 106 ? 16.875 16.953 3.451 1 30.27 106 SER A O 1
ATOM 791 N N . HIS A 1 107 ? 17.266 18.203 1.798 1 30.66 107 HIS A N 1
ATOM 792 C CA . HIS A 1 107 ? 16.719 19.516 2.16 1 30.66 107 HIS A CA 1
ATOM 793 C C . HIS A 1 107 ? 15.203 19.469 2.27 1 30.66 107 HIS A C 1
ATOM 795 O O . HIS A 1 107 ? 14.508 19.188 1.288 1 30.66 107 HIS A O 1
ATOM 801 N N . LEU A 1 108 ? 14.664 18.766 3.324 1 33.38 108 LEU A N 1
ATOM 802 C CA . LEU A 1 108 ? 13.312 19.281 3.557 1 33.38 108 LEU A CA 1
ATOM 803 C C . LEU A 1 108 ? 13.227 20.766 3.217 1 33.38 108 LEU A C 1
ATOM 805 O O . LEU A 1 108 ? 14.016 21.562 3.721 1 33.38 108 LEU A O 1
ATOM 809 N N . GLY A 1 109 ? 13.148 21 1.974 1 34.22 109 GLY A N 1
ATOM 810 C CA . GLY A 1 109 ? 13.023 22.375 1.541 1 34.22 109 GLY A CA 1
ATOM 811 C C . GLY A 1 109 ? 12.148 23.219 2.457 1 34.22 109 GLY A C 1
ATOM 812 O O . GLY A 1 109 ? 11 22.859 2.721 1 34.22 109 GLY A O 1
ATOM 813 N N . TYR A 1 110 ? 12.828 23.75 3.545 1 34.09 110 TYR A N 1
ATOM 814 C CA . TYR A 1 110 ? 12.219 24.812 4.332 1 34.09 110 TYR A CA 1
ATOM 815 C C . TYR A 1 110 ? 11.5 25.812 3.436 1 34.09 110 TYR A C 1
ATOM 817 O O . TYR A 1 110 ? 11.969 26.125 2.34 1 34.09 110 TYR A O 1
ATOM 825 N N . SER A 1 111 ? 10.188 25.859 3.633 1 38.09 111 SER A N 1
ATOM 826 C CA . SER A 1 111 ? 9.203 26.781 3.061 1 38.09 111 SER A CA 1
ATOM 827 C C . SER A 1 111 ? 9.773 28.188 2.936 1 38.09 111 SER A C 1
ATOM 829 O O . SER A 1 111 ? 10.711 28.547 3.652 1 38.09 111 SER A O 1
ATOM 831 N N . VAL A 1 112 ? 9.477 28.766 1.77 1 40.22 112 VAL A N 1
ATOM 832 C CA . VAL A 1 112 ? 9.516 30.172 1.347 1 40.22 112 VAL A CA 1
ATOM 833 C C . VAL A 1 112 ? 9.188 31.078 2.531 1 40.22 112 VAL A C 1
ATOM 835 O O . VAL A 1 112 ? 8.656 30.609 3.545 1 40.22 112 VAL A O 1
ATOM 838 N N . GLN A 1 113 ? 9.047 32.406 2.215 1 41.69 113 GLN A N 1
ATOM 839 C CA . GLN A 1 113 ? 8.891 33.625 3.008 1 41.69 113 GLN A CA 1
ATOM 840 C C . GLN A 1 113 ? 7.676 33.531 3.924 1 41.69 113 GLN A C 1
ATOM 842 O O . GLN A 1 113 ? 6.547 33.75 3.492 1 41.69 113 GLN A O 1
ATOM 847 N N . ALA A 1 114 ? 7.547 32.375 4.738 1 49 114 ALA A N 1
ATOM 848 C CA . ALA A 1 114 ? 6.566 32.438 5.82 1 49 114 ALA A CA 1
ATOM 849 C C . ALA A 1 114 ? 6.723 33.719 6.625 1 49 114 ALA A C 1
ATOM 851 O O . ALA A 1 114 ? 7.844 34.125 6.945 1 49 114 ALA A O 1
ATOM 852 N N . GLN A 1 115 ? 5.887 34.656 6.449 1 49.84 115 GLN A N 1
ATOM 853 C CA . GLN A 1 115 ? 5.871 35.719 7.449 1 49.84 115 GLN A CA 1
ATOM 854 C C . GLN A 1 115 ? 6.191 35.156 8.836 1 49.84 115 GLN A C 1
ATOM 856 O O . GLN A 1 115 ? 5.43 34.375 9.391 1 49.84 115 GLN A O 1
ATOM 861 N N . THR A 1 116 ? 7.488 34.781 8.992 1 55.25 116 THR A N 1
ATOM 862 C CA . THR A 1 116 ? 7.895 34.5 10.367 1 55.25 116 THR A CA 1
ATOM 863 C C . THR A 1 116 ? 7.133 35.375 11.344 1 55.25 116 THR A C 1
ATOM 865 O O . THR A 1 116 ? 7.129 36.594 11.211 1 55.25 116 THR A O 1
ATOM 868 N N . ASN A 1 117 ? 5.98 34.844 11.812 1 60.41 117 ASN A N 1
ATOM 869 C CA . ASN A 1 117 ? 5.281 35.531 12.891 1 60.41 117 ASN A CA 1
ATOM 870 C C . ASN A 1 117 ? 6.242 35.969 14 1 60.41 117 ASN A C 1
ATOM 872 O O . ASN A 1 117 ? 7.355 35.438 14.102 1 60.41 117 ASN A O 1
ATOM 876 N N . MET A 1 118 ? 5.98 37 14.586 1 71.38 118 MET A N 1
ATOM 877 C CA . MET A 1 118 ? 6.746 37.562 15.695 1 71.38 118 MET A CA 1
ATOM 878 C C . MET A 1 118 ? 7.105 36.5 16.703 1 71.38 118 MET A C 1
ATOM 880 O O . MET A 1 118 ? 8.102 36.594 17.422 1 71.38 118 MET A O 1
ATOM 884 N N . ASP A 1 119 ? 6.504 35.219 16.625 1 85.62 119 ASP A N 1
ATOM 885 C CA . ASP A 1 119 ? 6.711 34.156 17.609 1 85.62 119 ASP A CA 1
ATOM 886 C C . ASP A 1 119 ? 7.5 33 17.031 1 85.62 119 ASP A C 1
ATOM 888 O O . ASP A 1 119 ? 7.602 31.938 17.641 1 85.62 119 ASP A O 1
ATOM 892 N N . ASN A 1 120 ? 8.125 33.156 15.875 1 89.44 120 ASN A N 1
ATOM 893 C CA . ASN A 1 120 ? 8.992 32.188 15.219 1 89.44 120 ASN A CA 1
ATOM 894 C C . ASN A 1 120 ? 8.219 30.969 14.742 1 89.44 120 ASN A C 1
ATOM 896 O O . ASN A 1 120 ? 8.766 29.875 14.664 1 89.44 120 ASN A O 1
ATOM 900 N N . ASN A 1 121 ? 6.809 31.156 14.734 1 92.19 121 ASN A N 1
ATOM 901 C CA . ASN A 1 121 ? 5.984 30.141 14.07 1 92.19 121 ASN A CA 1
ATOM 902 C C . ASN A 1 121 ? 6.027 30.312 12.555 1 92.19 121 ASN A C 1
ATOM 904 O O . ASN A 1 121 ? 5.777 31.391 12.031 1 92.19 121 ASN A O 1
ATOM 908 N N . THR A 1 122 ? 6.391 29.234 11.82 1 94.69 122 THR A N 1
ATOM 909 C CA . THR A 1 122 ? 6.633 29.359 10.391 1 94.69 122 THR A CA 1
ATOM 910 C C . THR A 1 122 ? 5.426 28.891 9.594 1 94.69 122 THR A C 1
ATOM 912 O O . THR A 1 122 ? 5.477 28.812 8.359 1 94.69 122 THR A O 1
ATOM 915 N N . VAL A 1 123 ? 4.293 28.609 10.289 1 96.62 123 VAL A N 1
ATOM 91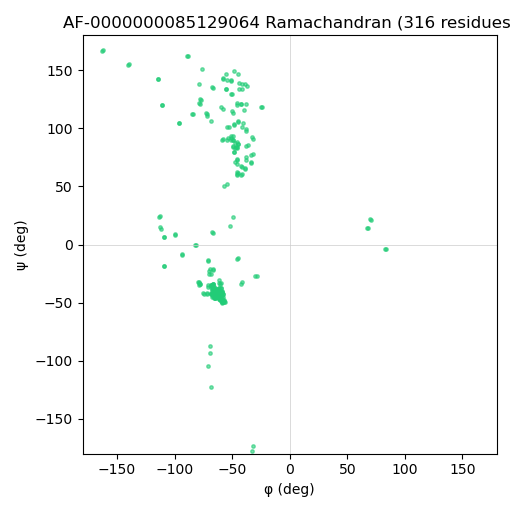6 C CA . VAL A 1 123 ? 3.111 28.094 9.609 1 96.62 123 VAL A CA 1
ATOM 917 C C . VAL A 1 123 ? 2.385 29.234 8.898 1 96.62 123 VAL A C 1
ATOM 919 O O . VAL A 1 123 ? 2.031 30.234 9.523 1 96.62 123 VAL A O 1
ATOM 922 N N . ASP A 1 124 ? 2.254 29.078 7.586 1 96.25 124 ASP A N 1
ATOM 923 C CA . ASP A 1 124 ? 1.353 29.922 6.805 1 96.25 124 ASP A CA 1
ATOM 924 C C . ASP A 1 124 ? 0.002 29.234 6.602 1 96.25 124 ASP A C 1
ATOM 926 O O . ASP A 1 124 ? -0.126 28.328 5.766 1 96.25 124 ASP A O 1
ATOM 930 N N . LEU A 1 125 ? -0.932 29.672 7.293 1 95.94 125 LEU A N 1
ATOM 931 C CA . LEU A 1 125 ? -2.211 28.984 7.352 1 95.94 125 LEU A CA 1
ATOM 932 C C . LEU A 1 125 ? -2.857 28.906 5.969 1 95.94 125 LEU A C 1
ATOM 934 O O . LEU A 1 125 ? -3.436 27.891 5.602 1 95.94 125 LEU A O 1
ATOM 938 N N . ASP A 1 126 ? -2.771 30 5.195 1 96.88 126 ASP A N 1
ATOM 939 C CA . ASP A 1 126 ? -3.371 29.984 3.863 1 96.88 126 ASP A CA 1
ATOM 940 C C . ASP A 1 126 ? -2.688 28.953 2.965 1 96.88 126 ASP A C 1
ATOM 942 O O . ASP A 1 126 ? -3.355 28.203 2.258 1 96.88 126 ASP A O 1
ATOM 946 N N . ARG A 1 127 ? -1.441 28.891 3.062 1 97.5 127 ARG A N 1
ATOM 947 C CA . ARG A 1 127 ? -0.684 27.922 2.283 1 97.5 127 ARG A CA 1
ATOM 948 C C . ARG A 1 127 ? -0.983 26.5 2.744 1 97.5 127 ARG A C 1
ATOM 950 O O . ARG A 1 127 ? -1.179 25.594 1.92 1 97.5 127 ARG A O 1
ATOM 957 N N . GLU A 1 128 ? -0.983 26.359 4.055 1 97.38 128 GLU A N 1
ATOM 958 C CA . GLU A 1 128 ? -1.257 25.031 4.598 1 97.38 128 GLU A CA 1
ATOM 959 C C . GLU A 1 128 ? -2.656 24.562 4.215 1 97.38 128 GLU A C 1
ATOM 961 O O . GLU A 1 128 ? -2.854 23.375 3.896 1 97.38 128 GLU A O 1
ATOM 966 N N . ARG A 1 129 ? -3.604 25.406 4.23 1 96.94 129 ARG A N 1
ATOM 967 C CA . ARG A 1 129 ? -4.965 25.031 3.861 1 96.94 129 ARG A CA 1
ATOM 968 C C . ARG A 1 129 ? -5.047 24.656 2.387 1 96.94 129 ARG A C 1
ATOM 970 O O . ARG A 1 129 ? -5.727 23.688 2.027 1 96.94 129 ARG A O 1
ATOM 977 N N . ALA A 1 130 ? -4.344 25.391 1.583 1 97.94 130 ALA A N 1
ATOM 978 C CA . ALA A 1 130 ? -4.301 25.047 0.162 1 97.94 130 ALA A CA 1
ATOM 979 C C . ALA A 1 130 ? -3.648 23.688 -0.058 1 97.94 130 ALA A C 1
ATOM 981 O O . ALA A 1 130 ? -4.156 22.875 -0.822 1 97.94 130 ALA A O 1
ATOM 982 N N . ASN A 1 131 ? -2.527 23.469 0.627 1 97.75 131 ASN A N 1
ATOM 983 C CA . ASN A 1 131 ? -1.849 22.172 0.538 1 97.75 131 ASN A CA 1
ATOM 984 C C . ASN A 1 131 ? -2.738 21.031 1.031 1 97.75 131 ASN A C 1
ATOM 986 O O . ASN A 1 131 ? -2.703 19.938 0.486 1 97.75 131 ASN A O 1
ATOM 990 N N . PHE A 1 132 ? -3.467 21.328 2.031 1 96.69 132 PHE A N 1
ATOM 991 C CA . PHE A 1 132 ? -4.379 20.359 2.611 1 96.69 132 PHE A CA 1
ATOM 992 C C . PHE A 1 132 ? -5.387 19.875 1.575 1 96.69 132 PHE A C 1
ATOM 994 O O . PHE A 1 132 ? -5.57 18.672 1.393 1 96.69 132 PHE A O 1
ATOM 1001 N N . VAL A 1 133 ? -6.016 20.781 0.89 1 96.94 133 VAL A N 1
ATOM 1002 C CA . VAL A 1 133 ? -7.027 20.453 -0.108 1 96.94 133 VAL A CA 1
ATOM 1003 C C . VAL A 1 133 ? -6.375 19.734 -1.283 1 96.94 133 VAL A C 1
ATOM 1005 O O . VAL A 1 133 ? -6.895 18.719 -1.762 1 96.94 133 VAL A O 1
ATOM 1008 N N . ASP A 1 134 ? -5.238 20.219 -1.719 1 98.06 134 ASP A N 1
ATOM 1009 C CA . ASP A 1 134 ? -4.527 19.609 -2.842 1 98.06 134 ASP A CA 1
ATOM 1010 C C . ASP A 1 134 ? -4.148 18.172 -2.537 1 98.06 134 ASP A C 1
ATOM 1012 O O . ASP A 1 134 ? -4.402 17.266 -3.342 1 98.06 134 ASP A O 1
ATOM 1016 N N . ASN A 1 135 ? -3.572 17.953 -1.361 1 97.25 135 ASN A N 1
ATOM 1017 C CA . ASN A 1 135 ? -3.164 16.609 -0.995 1 97.25 135 ASN A CA 1
ATOM 1018 C C . ASN A 1 135 ? -4.367 15.68 -0.82 1 97.25 135 ASN A C 1
ATOM 1020 O O . ASN A 1 135 ? -4.297 14.492 -1.133 1 97.25 135 ASN A O 1
ATOM 1024 N N . ALA A 1 136 ? -5.469 16.203 -0.339 1 97 136 ALA A N 1
ATOM 1025 C CA . ALA A 1 136 ? -6.676 15.398 -0.196 1 97 136 ALA A CA 1
ATOM 1026 C C . ALA A 1 136 ? -7.172 14.906 -1.553 1 97 136 ALA A C 1
ATOM 1028 O O . ALA A 1 136 ? -7.559 13.742 -1.695 1 97 136 ALA A O 1
ATOM 1029 N N . VAL A 1 137 ? -7.156 15.742 -2.527 1 97.81 137 VAL A N 1
ATOM 1030 C CA . VAL A 1 137 ? -7.586 15.383 -3.877 1 97.81 137 VAL A CA 1
ATOM 1031 C C . VAL A 1 137 ? -6.656 14.312 -4.445 1 97.81 137 VAL A C 1
ATOM 1033 O O . VAL A 1 137 ? -7.113 13.312 -5.008 1 97.81 137 VAL A O 1
ATOM 1036 N N . ARG A 1 138 ? -5.391 14.516 -4.277 1 98.25 138 ARG A N 1
ATOM 1037 C CA . ARG A 1 138 ? -4.41 13.555 -4.785 1 98.25 138 ARG A CA 1
ATOM 1038 C C . ARG A 1 138 ? -4.504 12.227 -4.039 1 98.25 138 ARG A C 1
ATOM 1040 O O . ARG A 1 138 ? -4.301 11.164 -4.625 1 98.25 138 ARG A O 1
ATOM 1047 N N . TYR A 1 139 ? -4.742 12.336 -2.775 1 98 139 TYR A N 1
ATOM 1048 C CA . TYR A 1 139 ? -4.98 11.141 -1.967 1 98 139 TYR A CA 1
ATOM 1049 C C . TYR A 1 139 ? -6.133 10.328 -2.529 1 98 139 TYR A C 1
ATOM 1051 O O . TYR A 1 139 ? -5.996 9.117 -2.75 1 98 139 TYR A O 1
ATOM 1059 N N . GLU A 1 140 ? -7.246 10.938 -2.814 1 97.81 140 GLU A N 1
ATOM 1060 C CA . GLU A 1 140 ? -8.422 10.258 -3.354 1 97.81 140 GLU A CA 1
ATOM 1061 C C . GLU A 1 140 ? -8.141 9.688 -4.738 1 97.81 140 GLU A C 1
ATOM 1063 O O . GLU A 1 140 ? -8.586 8.586 -5.062 1 97.81 140 GLU A O 1
ATOM 1068 N N . ALA A 1 141 ? -7.469 10.398 -5.535 1 98.5 141 ALA A N 1
ATOM 1069 C CA . ALA A 1 141 ? -7.113 9.914 -6.867 1 98.5 141 ALA A CA 1
ATOM 1070 C C . ALA A 1 141 ? -6.223 8.672 -6.773 1 98.5 141 ALA A C 1
ATOM 1072 O O . ALA A 1 141 ? -6.426 7.699 -7.504 1 98.5 141 ALA A O 1
ATOM 1073 N N . THR A 1 142 ? -5.258 8.766 -5.891 1 98.62 142 THR A N 1
ATOM 1074 C CA . THR A 1 142 ? -4.359 7.633 -5.699 1 98.62 142 THR A CA 1
ATOM 1075 C C . THR A 1 142 ? -5.137 6.402 -5.234 1 98.62 142 THR A C 1
ATOM 1077 O O . THR A 1 142 ? -4.895 5.293 -5.715 1 98.62 142 THR A O 1
ATOM 1080 N N . LEU A 1 143 ? -6.035 6.621 -4.312 1 98.44 143 LEU A N 1
ATOM 1081 C CA . LEU A 1 143 ? -6.867 5.523 -3.836 1 98.44 143 LEU A CA 1
ATOM 1082 C C . LEU A 1 143 ? -7.688 4.926 -4.973 1 98.44 143 LEU A C 1
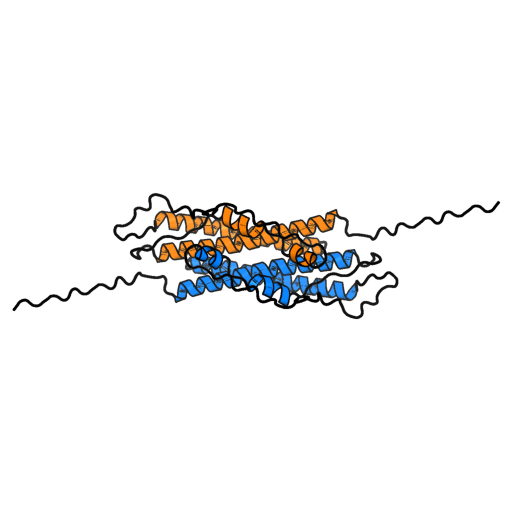ATOM 1084 O O . LEU A 1 143 ? -7.816 3.703 -5.074 1 98.44 143 LEU A O 1
ATOM 1088 N N . ARG A 1 144 ? -8.242 5.758 -5.84 1 98.31 144 ARG A N 1
ATOM 1089 C CA . ARG A 1 144 ? -9 5.277 -6.988 1 98.31 144 ARG A CA 1
ATOM 1090 C C . ARG A 1 144 ? -8.117 4.457 -7.922 1 98.31 144 ARG A C 1
ATOM 1092 O O . ARG A 1 144 ? -8.531 3.396 -8.406 1 98.31 144 ARG A O 1
ATOM 1099 N N . PHE A 1 145 ? -6.938 4.934 -8.203 1 98.38 145 PHE A N 1
ATOM 1100 C CA . PHE A 1 145 ? -6.012 4.207 -9.062 1 98.38 145 PHE A CA 1
ATOM 1101 C C . PHE A 1 145 ? -5.625 2.871 -8.438 1 98.38 145 PHE A C 1
ATOM 1103 O O . PHE A 1 145 ? -5.566 1.853 -9.133 1 98.38 145 PHE A O 1
ATOM 1110 N N . LEU A 1 146 ? -5.34 2.885 -7.168 1 98.44 146 LEU A N 1
ATOM 1111 C CA . LEU A 1 146 ? -5.004 1.657 -6.457 1 98.44 146 LEU A CA 1
ATOM 1112 C C . LEU A 1 146 ? -6.129 0.635 -6.574 1 98.44 146 LEU A C 1
ATOM 1114 O O . LEU A 1 146 ? -5.879 -0.535 -6.875 1 98.44 146 LEU A O 1
ATOM 1118 N N . ASN A 1 147 ? -7.336 1.097 -6.32 1 98.38 147 ASN A N 1
ATOM 1119 C CA . ASN A 1 147 ? -8.5 0.221 -6.438 1 98.38 147 ASN A CA 1
ATOM 1120 C C . ASN A 1 147 ? -8.625 -0.358 -7.844 1 98.38 147 ASN A C 1
ATOM 1122 O O . ASN A 1 147 ? -8.891 -1.551 -8.008 1 98.38 147 ASN A O 1
ATOM 1126 N N . GLY A 1 148 ? -8.445 0.498 -8.805 1 97.69 148 GLY A N 1
ATOM 1127 C CA . GLY A 1 148 ? -8.484 0.025 -10.18 1 97.69 148 GLY A CA 1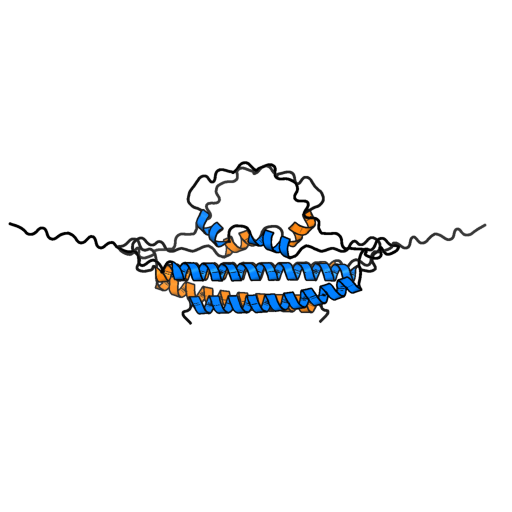
ATOM 1128 C C . GLY A 1 148 ? -7.43 -1.022 -10.484 1 97.69 148 GLY A C 1
ATOM 1129 O O . GLY A 1 148 ? -7.727 -2.053 -11.086 1 97.69 148 GLY A O 1
ATOM 1130 N N . GLN A 1 149 ? -6.27 -0.793 -10.039 1 97.12 149 GLN A N 1
ATOM 1131 C CA . GLN A 1 149 ? -5.18 -1.738 -10.25 1 97.12 149 GLN A CA 1
ATOM 1132 C C . GLN A 1 149 ? -5.445 -3.057 -9.531 1 97.12 149 GLN A C 1
ATOM 1134 O O . GLN A 1 149 ? -5.184 -4.133 -10.07 1 97.12 149 GLN A O 1
ATOM 1139 N N . ALA A 1 150 ? -5.867 -2.949 -8.289 1 97.44 150 ALA A N 1
ATOM 1140 C CA . ALA A 1 150 ? -6.141 -4.148 -7.504 1 97.44 150 ALA A CA 1
ATOM 1141 C C . ALA A 1 150 ? -7.211 -5.008 -8.164 1 97.44 150 ALA A C 1
ATOM 1143 O O . ALA A 1 150 ? -7.086 -6.234 -8.219 1 97.44 150 ALA A O 1
ATOM 1144 N N . LYS A 1 151 ? -8.242 -4.402 -8.695 1 95.94 151 LYS A N 1
ATOM 1145 C CA . LYS A 1 151 ? -9.312 -5.129 -9.375 1 95.94 151 LYS A CA 1
ATOM 1146 C C . LYS A 1 151 ? -8.82 -5.762 -10.672 1 95.94 151 LYS A C 1
ATOM 1148 O O . LYS A 1 151 ? -9.164 -6.902 -10.984 1 95.94 151 LYS A O 1
ATOM 1153 N N . THR A 1 152 ? -8.023 -5.02 -11.406 1 94.56 152 THR A N 1
ATOM 1154 C CA . THR A 1 152 ? -7.469 -5.523 -12.656 1 94.56 152 THR A CA 1
ATOM 1155 C C . THR A 1 152 ? -6.57 -6.73 -12.398 1 94.56 152 THR A C 1
ATOM 1157 O O . THR A 1 152 ? -6.605 -7.711 -13.148 1 94.56 152 THR A O 1
ATOM 1160 N N . MET A 1 153 ? -5.766 -6.66 -11.398 1 91.81 153 MET A N 1
ATOM 1161 C CA . MET A 1 153 ? -4.883 -7.766 -11.039 1 91.81 153 MET A CA 1
ATOM 1162 C C . MET A 1 153 ? -5.684 -9.039 -10.766 1 91.81 153 MET A C 1
ATOM 1164 O O . MET A 1 153 ? -5.375 -10.094 -11.312 1 91.81 153 MET A O 1
ATOM 1168 N N . LEU A 1 154 ? -6.695 -8.938 -9.969 1 90.38 154 LEU A N 1
ATOM 1169 C CA . LEU A 1 154 ? -7.512 -10.094 -9.625 1 90.38 154 LEU A CA 1
ATOM 1170 C C . LEU A 1 154 ? -8.211 -10.656 -10.859 1 90.38 154 LEU A C 1
ATOM 1172 O O . LEU A 1 154 ? -8.266 -11.867 -11.047 1 90.38 154 LEU A O 1
ATOM 1176 N N . SER A 1 155 ? -8.703 -9.773 -11.719 1 91.31 155 SER A N 1
ATOM 1177 C CA . SER A 1 155 ? -9.383 -10.203 -12.938 1 91.31 155 SER A CA 1
ATOM 1178 C C . SER A 1 155 ? -8.422 -10.906 -13.883 1 91.31 155 SER A C 1
ATOM 1180 O O . SER A 1 155 ? -8.781 -11.914 -14.5 1 91.31 155 SER A O 1
ATOM 1182 N N . ALA A 1 156 ? -7.211 -10.398 -14.047 1 87.69 156 ALA A N 1
ATOM 1183 C CA . ALA A 1 156 ? -6.207 -10.977 -14.93 1 87.69 156 ALA A CA 1
ATOM 1184 C C . ALA A 1 156 ? -5.812 -12.375 -14.469 1 87.69 156 ALA A C 1
ATOM 1186 O O . ALA A 1 156 ? -5.637 -13.281 -15.289 1 87.69 156 ALA A O 1
ATOM 1187 N N . ILE A 1 157 ? -5.727 -12.578 -13.281 1 82.62 157 ILE A N 1
ATOM 1188 C CA . ILE A 1 157 ? -5.277 -13.852 -12.727 1 82.62 157 ILE A CA 1
ATOM 1189 C C . ILE A 1 157 ? -6.41 -14.875 -12.797 1 82.62 157 ILE A C 1
ATOM 1191 O O . ILE A 1 157 ? -6.168 -16.062 -13.008 1 82.62 157 ILE A O 1
ATOM 1195 N N . GLN A 1 158 ? -7.672 -14.406 -12.641 1 82.56 158 GLN A N 1
ATOM 1196 C CA . GLN A 1 158 ? -8.836 -15.289 -12.688 1 82.56 158 GLN A CA 1
ATOM 1197 C C . GLN A 1 158 ? -9.25 -15.578 -14.125 1 82.56 158 GLN A C 1
ATOM 1199 O O . GLN A 1 158 ? -10.078 -16.453 -14.383 1 82.56 158 GLN A O 1
ATOM 1204 N N . GLY A 1 159 ? -8.562 -15.031 -15.031 1 78 159 GLY A N 1
ATOM 1205 C CA . GLY A 1 159 ? -8.906 -15.234 -16.422 1 78 159 GLY A CA 1
ATOM 1206 C C . GLY A 1 159 ? -10.195 -14.547 -16.828 1 78 159 GLY A C 1
ATOM 1207 O O . GLY A 1 159 ? -10.938 -15.047 -17.688 1 78 159 GLY A O 1
ATOM 1208 N N . GLN A 1 160 ? -10.633 -13.508 -16.078 1 68.94 160 GLN A N 1
ATOM 1209 C CA . GLN A 1 160 ? -11.828 -12.742 -16.406 1 68.94 160 GLN A CA 1
ATOM 1210 C C . GLN A 1 160 ? -11.461 -11.391 -17.016 1 68.94 160 GLN A C 1
ATOM 1212 O O . GLN A 1 160 ? -10.375 -10.867 -16.766 1 68.94 160 GLN A O 1
ATOM 1217 N N . MET B 1 1 ? 5.016 50.312 51.125 1 39.59 1 MET B N 1
ATOM 1218 C CA . MET B 1 1 ? 5.613 49.031 50.812 1 39.59 1 MET B CA 1
ATOM 1219 C C . MET B 1 1 ? 5.07 48.469 49.531 1 39.59 1 MET B C 1
ATOM 1221 O O . MET B 1 1 ? 3.859 48.281 49.375 1 39.59 1 MET B O 1
ATOM 1225 N N . PRO B 1 2 ? 5.746 48.594 48.344 1 47.41 2 PRO B N 1
ATOM 1226 C CA . PRO B 1 2 ? 5.211 48.312 47.031 1 47.41 2 PRO B CA 1
ATOM 1227 C C . PRO B 1 2 ? 5.02 46.844 46.781 1 47.41 2 PRO B C 1
ATOM 1229 O O . PRO B 1 2 ? 5.73 46 47.344 1 47.41 2 PRO B O 1
ATOM 1232 N N . GLN B 1 3 ? 3.736 46.312 46.688 1 45.38 3 GLN B N 1
ATOM 1233 C CA . GLN B 1 3 ? 3.293 44.969 46.344 1 45.38 3 GLN B CA 1
ATOM 1234 C C . GLN B 1 3 ? 3.881 44.531 45 1 45.38 3 GLN B C 1
ATOM 1236 O O . GLN B 1 3 ? 3.842 45.281 44.031 1 45.38 3 GLN B O 1
ATOM 1241 N N . SER B 1 4 ? 4.965 43.688 45.031 1 45.34 4 SER B N 1
ATOM 1242 C CA . SER B 1 4 ? 5.574 43.031 43.875 1 45.34 4 SER B CA 1
ATOM 1243 C C . SER B 1 4 ? 4.543 42.25 43.062 1 45.34 4 SER B C 1
ATOM 1245 O O . SER B 1 4 ? 3.801 41.438 43.625 1 45.34 4 SER B O 1
ATOM 1247 N N . VAL B 1 5 ? 3.936 42.875 42.062 1 51.25 5 VAL B N 1
ATOM 1248 C CA . VAL B 1 5 ? 3.098 42.188 41.094 1 51.25 5 VAL B CA 1
ATOM 1249 C C . VAL B 1 5 ? 3.867 41 40.531 1 51.25 5 VAL B C 1
ATOM 1251 O O . VAL B 1 5 ? 4.945 41.156 39.938 1 51.25 5 VAL B O 1
ATOM 1254 N N . GLY B 1 6 ? 3.787 39.812 41.125 1 44.28 6 GLY B N 1
ATOM 1255 C CA . GLY B 1 6 ? 4.328 38.562 40.594 1 44.28 6 GLY B CA 1
ATOM 1256 C C . GLY B 1 6 ? 4.027 38.375 39.125 1 44.28 6 GLY B C 1
ATOM 1257 O O . GLY B 1 6 ? 2.895 38.594 38.688 1 44.28 6 GLY B O 1
ATOM 1258 N N . CYS B 1 7 ? 5.016 38.562 38.25 1 46.12 7 CYS B N 1
ATOM 1259 C CA . CYS B 1 7 ? 4.973 38.25 36.812 1 46.12 7 CYS B CA 1
ATOM 1260 C C . CYS B 1 7 ? 4.449 36.812 36.594 1 46.12 7 CYS B C 1
ATOM 1262 O O . CYS B 1 7 ? 5.074 35.844 37.031 1 46.12 7 CYS B O 1
ATOM 1264 N N . ARG B 1 8 ? 3.115 36.656 36.562 1 44.88 8 ARG B N 1
ATOM 1265 C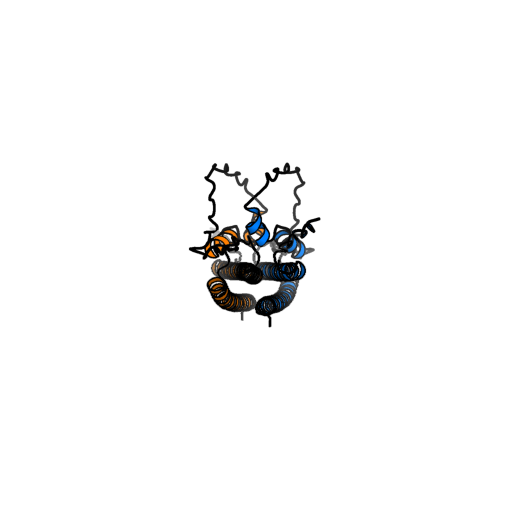 CA . ARG B 1 8 ? 2.604 35.375 36.094 1 44.88 8 ARG B CA 1
ATOM 1266 C C . ARG B 1 8 ? 3.268 34.969 34.781 1 44.88 8 ARG B C 1
ATOM 1268 O O . ARG B 1 8 ? 3.15 35.688 33.781 1 44.88 8 ARG B O 1
ATOM 1275 N N . HIS B 1 9 ? 4.418 34.219 34.812 1 44.47 9 HIS B N 1
ATOM 1276 C CA . HIS B 1 9 ? 4.91 33.562 33.594 1 44.47 9 HIS B CA 1
ATOM 1277 C C . HIS B 1 9 ? 3.781 32.812 32.875 1 44.47 9 HIS B C 1
ATOM 1279 O O . HIS B 1 9 ? 3.141 31.938 33.469 1 44.47 9 HIS B O 1
ATOM 1285 N N . PHE B 1 10 ? 3.078 33.5 32.031 1 40.47 10 PHE B N 1
ATOM 1286 C CA . PHE B 1 10 ? 2.252 32.75 31.094 1 40.47 10 PHE B CA 1
ATOM 1287 C C . PHE B 1 10 ? 3.037 31.594 30.484 1 40.47 10 PHE B C 1
ATOM 1289 O O . PHE B 1 10 ? 4 31.812 29.75 1 40.47 10 PHE B O 1
ATOM 1296 N N . VAL B 1 11 ? 3.072 30.5 31.188 1 42.91 11 VAL B N 1
ATOM 1297 C CA . VAL B 1 11 ? 3.566 29.297 30.531 1 42.91 11 VAL B CA 1
ATOM 1298 C C . VAL B 1 11 ? 2.885 29.156 29.172 1 42.91 11 VAL B C 1
ATOM 1300 O O . VAL B 1 11 ? 1.664 29 29.094 1 42.91 11 VAL B O 1
ATOM 1303 N N . ASN B 1 12 ? 3.361 29.797 28.188 1 41.03 12 ASN B N 1
ATOM 1304 C CA . ASN B 1 12 ? 3.029 29.562 26.781 1 41.03 12 ASN B CA 1
ATOM 1305 C C . ASN B 1 12 ? 2.885 28.078 26.469 1 41.03 12 ASN B C 1
ATOM 1307 O O . ASN B 1 12 ? 3.883 27.375 26.297 1 41.03 12 ASN B O 1
ATOM 1311 N N . ARG B 1 13 ? 1.832 27.484 27.094 1 42.41 13 ARG B N 1
ATOM 1312 C CA . ARG B 1 13 ? 1.607 26.125 26.625 1 42.41 13 ARG B CA 1
ATOM 1313 C C . ARG B 1 13 ? 1.346 26.094 25.125 1 42.41 13 ARG B C 1
ATOM 1315 O O . ARG B 1 13 ? 0.365 26.672 24.641 1 42.41 13 ARG B O 1
ATOM 1322 N N . SER B 1 14 ? 2.299 25.969 24.328 1 42.31 14 SER B N 1
ATOM 1323 C CA . SER B 1 14 ? 2.16 25.781 22.891 1 42.31 14 SER B CA 1
ATOM 1324 C C . SER B 1 14 ? 0.976 24.875 22.562 1 42.31 14 SER B C 1
ATOM 1326 O O . SER B 1 14 ? 0.828 23.797 23.156 1 42.31 14 SER B O 1
ATOM 1328 N N . PRO B 1 15 ? -0.188 25.453 22.172 1 43.72 15 PRO B N 1
ATOM 1329 C CA . PRO B 1 15 ? -1.303 24.562 21.812 1 43.72 15 PRO B CA 1
ATOM 1330 C C . PRO B 1 15 ? -0.866 23.375 20.969 1 43.72 15 PRO B C 1
ATOM 1332 O O . PRO B 1 15 ? -0.493 23.547 19.812 1 43.72 15 PRO B O 1
ATOM 1335 N N . GLN B 1 16 ? -0.116 22.438 21.422 1 48.22 16 GLN B N 1
ATOM 1336 C CA . GLN B 1 16 ? 0.29 21.188 20.781 1 48.22 16 GLN B CA 1
ATOM 1337 C C . GLN B 1 16 ? -0.923 20.344 20.422 1 48.22 16 GLN B C 1
ATOM 1339 O O . GLN B 1 16 ? -1.976 20.438 21.047 1 48.22 16 GLN B O 1
ATOM 1344 N N . ILE B 1 17 ? -1.214 20.016 19.156 1 54.91 17 ILE B N 1
ATOM 1345 C CA . ILE B 1 17 ? -2.184 18.938 18.953 1 54.91 17 ILE B CA 1
ATOM 1346 C C . ILE B 1 17 ? -2.203 18.031 20.172 1 54.91 17 ILE B C 1
ATOM 1348 O O . ILE B 1 17 ? -1.149 17.609 20.672 1 54.91 17 ILE B O 1
ATOM 1352 N N . PRO B 1 18 ? -3.439 17.984 20.828 1 57.38 18 PRO B N 1
ATOM 1353 C CA . PRO B 1 18 ? -3.395 17.078 21.984 1 57.38 18 PRO B CA 1
ATOM 1354 C C . PRO B 1 18 ? -2.732 15.742 21.672 1 57.38 18 PRO B C 1
ATOM 1356 O O . PRO B 1 18 ? -2.92 15.203 20.578 1 57.38 18 PRO B O 1
ATOM 1359 N N . GLU B 1 19 ? -1.72 15.398 22.312 1 60.84 19 GLU B N 1
ATOM 1360 C CA . GLU B 1 19 ? -0.977 14.148 22.203 1 60.84 19 GLU B CA 1
ATOM 1361 C C . GLU B 1 19 ? -1.885 13 21.75 1 60.84 19 GLU B C 1
ATOM 1363 O O . GLU B 1 19 ? -1.495 12.18 20.922 1 60.84 19 GLU B O 1
ATOM 1368 N N . GLY B 1 20 ? -3.098 13.141 22.062 1 70.44 20 GLY B N 1
ATOM 1369 C CA . GLY B 1 20 ? -4.055 12.094 21.734 1 70.44 20 GLY B CA 1
ATOM 1370 C C . GLY B 1 20 ? -4.414 12.062 20.25 1 70.44 20 GLY B C 1
ATOM 1371 O O . GLY B 1 20 ? -4.5 10.984 19.656 1 70.44 20 GLY B O 1
ATOM 1372 N N . GLU B 1 21 ? -4.617 13.266 19.703 1 72.19 21 GLU B N 1
ATOM 1373 C CA . GLU B 1 21 ? -5.012 13.32 18.297 1 72.19 21 GLU B CA 1
ATOM 1374 C C . GLU B 1 21 ? -3.848 12.945 17.391 1 72.19 21 GLU B C 1
ATOM 1376 O O . GLU B 1 21 ? -4.035 12.227 16.406 1 72.19 21 GLU B O 1
ATOM 1381 N N . ALA B 1 22 ? -2.688 13.422 17.688 1 74.31 22 ALA B N 1
ATOM 1382 C CA . ALA B 1 22 ? -1.497 13.047 16.922 1 74.31 22 ALA B CA 1
ATOM 1383 C C . ALA B 1 22 ? -1.244 11.547 17 1 74.31 22 ALA B C 1
ATOM 1385 O O . ALA B 1 22 ? -0.901 10.922 15.992 1 74.31 22 ALA B O 1
ATOM 1386 N N . ASP B 1 23 ? -1.559 11.016 18.078 1 84.25 23 ASP B N 1
ATOM 1387 C CA . ASP B 1 23 ? -1.386 9.586 18.281 1 84.25 23 ASP B CA 1
ATOM 1388 C C . ASP B 1 23 ? -2.396 8.789 17.469 1 84.25 23 ASP B C 1
ATOM 1390 O O . ASP B 1 23 ? -2.055 7.754 16.875 1 84.25 23 ASP B O 1
ATOM 1394 N N . MET B 1 24 ? -3.613 9.438 17.391 1 88.19 24 MET B N 1
ATOM 1395 C CA . MET B 1 24 ? -4.652 8.758 16.625 1 88.19 24 MET B CA 1
ATOM 1396 C C . MET B 1 24 ? -4.305 8.734 15.148 1 88.19 24 MET B C 1
ATOM 1398 O O . MET B 1 24 ? -4.43 7.695 14.492 1 88.19 24 MET B O 1
ATOM 1402 N N . LEU B 1 25 ? -3.824 9.805 14.594 1 90.25 25 LEU B N 1
ATOM 1403 C CA . LEU B 1 25 ? -3.5 9.883 13.172 1 90.25 25 LEU B CA 1
ATOM 1404 C C . LEU B 1 25 ? -2.309 8.992 12.836 1 90.25 25 LEU B C 1
ATOM 1406 O O . LEU B 1 25 ? -2.248 8.414 11.75 1 90.25 25 LEU B O 1
ATOM 1410 N N . ASP B 1 26 ? -1.392 8.938 13.812 1 89.19 26 ASP B N 1
ATOM 1411 C CA . ASP B 1 26 ? -0.25 8.047 13.633 1 89.19 26 ASP B CA 1
ATOM 1412 C C . ASP B 1 26 ? -0.701 6.59 13.531 1 89.19 26 ASP B C 1
ATOM 1414 O O . ASP B 1 26 ? -0.244 5.852 12.656 1 89.19 26 ASP B O 1
ATOM 1418 N N . LYS B 1 27 ? -1.604 6.27 14.375 1 92.38 27 LYS B N 1
ATOM 1419 C CA . LYS B 1 27 ? -2.109 4.898 14.391 1 92.38 27 LYS B CA 1
ATOM 1420 C C . LYS B 1 27 ? -2.902 4.598 13.117 1 92.38 27 LYS B C 1
ATOM 1422 O O . LYS B 1 27 ? -2.832 3.488 12.586 1 92.38 27 LYS B O 1
ATOM 1427 N N . MET B 1 28 ? -3.654 5.559 12.672 1 94.44 28 MET B N 1
ATOM 1428 C CA . MET B 1 28 ? -4.434 5.383 11.453 1 94.44 28 MET B CA 1
ATOM 1429 C C . MET B 1 28 ? -3.516 5.199 10.242 1 94.44 28 MET B C 1
ATOM 1431 O O . MET B 1 28 ? -3.773 4.355 9.383 1 94.44 28 MET B O 1
ATOM 1435 N N . THR B 1 29 ? -2.439 5.953 10.227 1 93.88 29 THR B N 1
ATOM 1436 C CA . THR B 1 29 ? -1.485 5.832 9.125 1 93.88 29 THR B CA 1
ATOM 1437 C C . THR B 1 29 ? -0.778 4.48 9.172 1 93.88 29 THR B C 1
ATOM 1439 O O . THR B 1 29 ? -0.541 3.863 8.133 1 93.88 29 THR B O 1
ATOM 1442 N N . GLU B 1 30 ? -0.525 4.043 10.359 1 94.06 30 GLU B N 1
ATOM 1443 C CA . GLU B 1 30 ? 0.114 2.74 10.523 1 94.06 30 GLU B CA 1
ATOM 1444 C C . GLU B 1 30 ? -0.793 1.614 10.039 1 94.06 30 GLU B C 1
ATOM 1446 O O . GLU B 1 30 ? -0.329 0.666 9.398 1 94.06 30 GLU B O 1
ATOM 1451 N N . ARG B 1 31 ? -2.029 1.7 10.344 1 95.62 31 ARG B N 1
ATOM 1452 C CA . ARG B 1 31 ? -2.982 0.687 9.906 1 95.62 31 ARG B CA 1
ATOM 1453 C C . ARG B 1 31 ? -3.123 0.685 8.391 1 95.62 31 ARG B C 1
ATOM 1455 O O . ARG B 1 31 ? -3.229 -0.376 7.77 1 95.62 31 ARG B O 1
ATOM 1462 N N . LEU B 1 32 ? -3.139 1.854 7.828 1 97.19 32 LEU B N 1
ATOM 1463 C CA . LEU B 1 32 ? -3.191 1.978 6.379 1 97.19 32 LEU B CA 1
ATOM 1464 C C . LEU B 1 32 ? -1.963 1.345 5.734 1 97.19 32 LEU B C 1
ATOM 1466 O O . LEU B 1 32 ? -2.08 0.611 4.75 1 97.19 32 LEU B O 1
ATOM 1470 N N . ASP B 1 33 ? -0.809 1.616 6.305 1 96 33 ASP B N 1
ATOM 1471 C CA . ASP B 1 33 ? 0.443 1.053 5.809 1 96 33 ASP B CA 1
ATOM 1472 C C . ASP B 1 33 ? 0.428 -0.472 5.887 1 96 33 ASP B C 1
ATOM 1474 O O . ASP B 1 33 ? 0.824 -1.152 4.938 1 96 33 ASP B O 1
ATOM 1478 N N . PHE B 1 34 ? -0.025 -0.953 6.988 1 96.75 34 PHE B N 1
ATOM 1479 C CA . PHE B 1 34 ? -0.107 -2.395 7.195 1 96.75 34 PHE B CA 1
ATOM 1480 C C . PHE B 1 34 ? -0.981 -3.045 6.129 1 96.75 34 PHE B C 1
ATOM 1482 O O . PHE B 1 34 ? -0.575 -4.023 5.5 1 96.75 34 PHE B O 1
ATOM 1489 N N . GLN B 1 35 ? -2.156 -2.504 5.922 1 97.81 35 GLN B N 1
ATOM 1490 C CA . GLN B 1 35 ? -3.076 -3.078 4.949 1 97.81 35 GLN B CA 1
ATOM 1491 C C . GLN B 1 35 ? -2.525 -2.951 3.529 1 97.81 35 GLN B C 1
ATOM 1493 O O . GLN B 1 35 ? -2.754 -3.822 2.689 1 97.81 35 GLN B O 1
ATOM 1498 N N . SER B 1 36 ? -1.847 -1.857 3.205 1 97.94 36 SER B N 1
ATOM 1499 C CA . SER B 1 36 ? -1.227 -1.676 1.896 1 97.94 36 SER B CA 1
ATOM 1500 C C . SER B 1 36 ? -0.183 -2.754 1.623 1 97.94 36 SER B C 1
ATOM 1502 O O . SER B 1 36 ? -0.19 -3.377 0.56 1 97.94 36 SER B O 1
ATOM 1504 N N . LYS B 1 37 ? 0.635 -2.996 2.578 1 97 37 LYS B N 1
ATOM 1505 C CA . LYS B 1 37 ? 1.663 -4.023 2.441 1 97 37 LYS B CA 1
ATOM 1506 C C . LYS B 1 37 ? 1.042 -5.414 2.34 1 97 37 LYS B C 1
ATOM 1508 O O . LYS B 1 37 ? 1.501 -6.25 1.558 1 97 37 LYS B O 1
ATOM 1513 N N . ALA B 1 38 ? 0.045 -5.613 3.178 1 98.31 38 ALA B N 1
ATOM 1514 C CA . ALA B 1 38 ? -0.664 -6.891 3.113 1 98.31 38 ALA B CA 1
ATOM 1515 C C . ALA B 1 38 ? -1.251 -7.121 1.724 1 98.31 38 ALA B C 1
ATOM 1517 O O . ALA B 1 38 ? -1.175 -8.227 1.188 1 98.31 38 ALA B O 1
ATOM 1518 N N . LEU B 1 39 ? -1.841 -6.09 1.12 1 98.38 39 LEU B N 1
ATOM 1519 C CA . LEU B 1 39 ? -2.455 -6.207 -0.198 1 98.38 39 LEU B CA 1
ATOM 1520 C C . LEU B 1 39 ? -1.42 -6.594 -1.248 1 98.38 39 LEU B C 1
ATOM 1522 O O . LEU B 1 39 ? -1.657 -7.492 -2.057 1 98.38 39 LEU B O 1
ATOM 1526 N N . VAL B 1 40 ? -0.281 -5.949 -1.214 1 97.25 40 VAL B N 1
ATOM 1527 C CA . VAL B 1 40 ? 0.771 -6.215 -2.189 1 97.25 40 VAL B CA 1
ATOM 1528 C C . VAL B 1 40 ? 1.291 -7.641 -2.016 1 97.25 40 VAL B C 1
ATOM 1530 O O . VAL B 1 40 ? 1.516 -8.352 -2.998 1 97.25 40 VAL B O 1
ATOM 1533 N N . LEU B 1 41 ? 1.49 -8.062 -0.78 1 97.12 41 LEU B N 1
ATOM 1534 C CA . LEU B 1 41 ? 1.948 -9.43 -0.526 1 97.12 41 LEU B CA 1
ATOM 1535 C C . LEU B 1 41 ? 0.927 -10.445 -1.021 1 97.12 41 LEU B C 1
ATOM 1537 O O . LEU B 1 41 ? 1.298 -11.492 -1.557 1 97.12 41 LEU B O 1
ATOM 1541 N N . ARG B 1 42 ? -0.336 -10.148 -0.816 1 97.69 42 ARG B N 1
ATOM 1542 C CA . ARG B 1 42 ? -1.365 -11.055 -1.314 1 97.69 42 ARG B CA 1
ATOM 1543 C C . ARG B 1 42 ? -1.352 -11.117 -2.838 1 97.69 42 ARG B C 1
ATOM 1545 O O . ARG B 1 42 ? -1.574 -12.172 -3.424 1 97.69 42 ARG B O 1
ATOM 1552 N N . ALA B 1 43 ? -1.143 -9.984 -3.477 1 96.75 43 ALA B N 1
ATOM 1553 C CA . ALA B 1 43 ? -1.021 -9.953 -4.93 1 96.75 43 ALA B CA 1
ATOM 1554 C C . ALA B 1 43 ? 0.153 -10.812 -5.398 1 96.75 43 ALA B C 1
ATOM 1556 O O . ALA B 1 43 ? 0.034 -11.562 -6.375 1 96.75 43 ALA B O 1
ATOM 1557 N N . GLU B 1 44 ? 1.239 -10.727 -4.707 1 95.06 44 GLU B N 1
ATOM 1558 C CA . GLU B 1 44 ? 2.418 -11.523 -5.039 1 95.06 44 GLU B CA 1
ATOM 1559 C C . GLU B 1 44 ? 2.137 -13.016 -4.883 1 95.06 44 GLU B C 1
ATOM 1561 O O . GLU B 1 44 ? 2.553 -13.82 -5.715 1 95.06 44 GLU B O 1
ATOM 1566 N N . ARG B 1 45 ? 1.507 -13.305 -3.812 1 96.38 45 ARG B N 1
ATOM 1567 C CA . ARG B 1 45 ? 1.166 -14.703 -3.607 1 96.38 45 ARG B CA 1
ATOM 1568 C C . ARG B 1 45 ? 0.217 -15.203 -4.691 1 96.38 45 ARG B C 1
ATOM 1570 O O . ARG B 1 45 ? 0.358 -16.328 -5.18 1 96.38 45 ARG B O 1
ATOM 1577 N N . GLN B 1 46 ? -0.737 -14.43 -5.082 1 94.94 46 GLN B N 1
ATOM 1578 C CA . GLN B 1 46 ? -1.665 -14.789 -6.148 1 94.94 46 GLN B CA 1
ATOM 1579 C C . GLN B 1 46 ? -0.923 -15.07 -7.453 1 94.94 46 GLN B C 1
ATOM 1581 O O . GLN B 1 46 ? -1.24 -16.031 -8.164 1 94.94 46 GLN B O 1
ATOM 1586 N N . ARG B 1 47 ? 0.023 -14.25 -7.668 1 93.19 47 ARG B N 1
ATOM 1587 C CA . ARG B 1 47 ? 0.852 -14.414 -8.859 1 93.19 47 ARG B CA 1
ATOM 1588 C C . ARG B 1 47 ? 1.644 -15.719 -8.805 1 93.19 47 ARG B C 1
ATOM 1590 O O . ARG B 1 47 ? 1.729 -16.438 -9.797 1 93.19 47 ARG B O 1
ATOM 1597 N N . ALA B 1 48 ? 2.25 -16 -7.676 1 94 48 ALA B N 1
ATOM 1598 C CA . ALA B 1 48 ? 3.02 -17.234 -7.504 1 94 48 ALA B CA 1
ATOM 1599 C C . ALA B 1 48 ? 2.145 -18.469 -7.719 1 94 48 ALA B C 1
ATOM 1601 O O . ALA B 1 48 ? 2.537 -19.406 -8.422 1 94 48 ALA B O 1
ATOM 1602 N N . ILE B 1 49 ? 0.967 -18.469 -7.18 1 95.56 49 ILE B N 1
ATOM 1603 C CA . ILE B 1 49 ? 0.042 -19.594 -7.305 1 95.56 49 ILE B CA 1
ATOM 1604 C C . ILE B 1 49 ? -0.376 -19.75 -8.766 1 95.56 49 ILE B C 1
ATOM 1606 O O . ILE B 1 49 ? -0.41 -20.875 -9.281 1 95.56 49 ILE B O 1
ATOM 1610 N N . ALA B 1 50 ? -0.663 -18.641 -9.406 1 94 50 ALA B N 1
ATOM 1611 C CA . ALA B 1 50 ? -1.021 -18.672 -10.828 1 94 50 ALA B CA 1
ATOM 1612 C C . ALA B 1 50 ? 0.111 -19.266 -11.664 1 94 50 ALA B C 1
ATOM 1614 O O . ALA B 1 50 ? -0.134 -20.047 -12.586 1 94 50 ALA B O 1
ATOM 1615 N N . SER B 1 51 ? 1.324 -18.891 -11.344 1 92.88 51 SER B N 1
ATOM 1616 C CA . SER B 1 51 ? 2.494 -19.438 -12.031 1 92.88 51 SER B CA 1
ATOM 1617 C C . SER B 1 51 ? 2.621 -20.938 -11.805 1 92.88 51 SER B C 1
ATOM 1619 O O . SER B 1 51 ? 2.932 -21.688 -12.734 1 92.88 51 SER B O 1
ATOM 1621 N N . ASN B 1 52 ? 2.359 -21.422 -10.578 1 94.25 52 ASN B N 1
ATOM 1622 C CA . ASN B 1 52 ? 2.35 -22.844 -10.289 1 94.25 52 ASN B CA 1
ATOM 1623 C C . ASN B 1 52 ? 1.331 -23.594 -11.148 1 94.25 52 ASN B C 1
ATOM 1625 O O . ASN B 1 52 ? 1.666 -24.578 -11.797 1 94.25 52 ASN B O 1
ATOM 1629 N N . ILE B 1 53 ? 0.167 -23.062 -11.203 1 94.5 53 ILE B N 1
ATOM 1630 C CA . ILE B 1 53 ? -0.919 -23.688 -11.945 1 94.5 53 ILE B CA 1
ATOM 1631 C C . ILE B 1 53 ? -0.562 -23.75 -13.43 1 94.5 53 ILE B C 1
ATOM 1633 O O . ILE B 1 53 ? -0.766 -24.781 -14.078 1 94.5 53 ILE B O 1
ATOM 1637 N N . ALA B 1 54 ? 0.032 -22.766 -13.922 1 92.12 54 ALA B N 1
ATOM 1638 C CA . ALA B 1 54 ? 0.402 -22.672 -15.328 1 92.12 54 ALA B CA 1
ATOM 1639 C C . ALA B 1 54 ? 1.519 -23.656 -15.664 1 92.12 54 ALA B C 1
ATOM 1641 O O . ALA B 1 54 ? 1.667 -24.078 -16.812 1 92.12 54 ALA B O 1
ATOM 1642 N N . ASN B 1 55 ? 2.254 -24.047 -14.625 1 93.25 55 ASN B N 1
ATOM 1643 C CA . ASN B 1 55 ? 3.408 -24.922 -14.852 1 93.25 55 ASN B CA 1
ATOM 1644 C C . ASN B 1 55 ? 3.195 -26.297 -14.258 1 93.25 55 ASN B C 1
ATOM 1646 O O . ASN B 1 55 ? 4.156 -27.016 -13.961 1 93.25 55 ASN B O 1
ATOM 1650 N N . ALA B 1 56 ? 1.97 -26.656 -14.109 1 94.06 56 ALA B N 1
ATOM 1651 C CA . ALA B 1 56 ? 1.64 -27.938 -13.484 1 94.06 56 ALA B CA 1
ATOM 1652 C C . ALA B 1 56 ? 2.084 -29.109 -14.359 1 94.06 56 ALA B C 1
ATOM 1654 O O . ALA B 1 56 ? 2.312 -30.203 -13.859 1 94.06 56 ALA B O 1
ATOM 1655 N N . ASP B 1 57 ? 2.26 -28.875 -15.617 1 92.94 57 ASP B N 1
ATOM 1656 C CA . ASP B 1 57 ? 2.629 -29.953 -16.531 1 92.94 57 ASP B CA 1
ATOM 1657 C C . ASP B 1 57 ? 4.074 -29.797 -17 1 92.94 57 ASP B C 1
ATOM 1659 O O . ASP B 1 57 ? 4.508 -30.484 -17.922 1 92.94 57 ASP B O 1
ATOM 1663 N N . THR B 1 58 ? 4.73 -28.828 -16.406 1 93 58 THR B N 1
ATOM 1664 C CA . THR B 1 58 ? 6.121 -28.594 -16.781 1 93 58 THR B CA 1
ATOM 1665 C C . THR B 1 58 ? 7.055 -29.516 -16 1 93 58 THR B C 1
ATOM 1667 O O . THR B 1 58 ? 7.215 -29.375 -14.789 1 93 58 THR B O 1
ATOM 1670 N N . PRO B 1 59 ? 7.746 -30.531 -16.719 1 92.69 59 PRO B N 1
ATOM 1671 C CA . PRO B 1 59 ? 8.641 -31.453 -16.016 1 92.69 59 PRO B CA 1
ATOM 1672 C C . PRO B 1 59 ? 9.719 -30.734 -15.219 1 92.69 59 PRO B C 1
ATOM 1674 O O . PRO B 1 59 ? 10.336 -29.797 -15.711 1 92.69 59 PRO B O 1
ATOM 1677 N N . GLY B 1 60 ? 9.945 -31.125 -14.016 1 92.94 60 GLY B N 1
ATOM 1678 C CA . GLY B 1 60 ? 10.992 -30.594 -13.164 1 92.94 60 GLY B CA 1
ATOM 1679 C C . GLY B 1 60 ? 10.594 -29.312 -12.461 1 92.94 60 GLY B C 1
ATOM 1680 O O . GLY B 1 60 ? 11.352 -28.766 -11.648 1 92.94 60 GLY B O 1
ATOM 1681 N N . TYR B 1 61 ? 9.344 -28.875 -12.836 1 93.06 61 TYR B N 1
ATOM 1682 C CA . TYR B 1 61 ? 8.906 -27.641 -12.195 1 93.06 61 TYR B CA 1
ATOM 1683 C C . TYR B 1 61 ? 8.672 -27.844 -10.703 1 93.06 61 TYR B C 1
ATOM 1685 O O . TYR B 1 61 ? 8.102 -28.859 -10.297 1 93.06 61 TYR B O 1
ATOM 1693 N N . VAL B 1 62 ? 9.203 -26.828 -9.906 1 93.31 62 VAL B N 1
ATOM 1694 C CA . VAL B 1 62 ? 9.023 -26.844 -8.461 1 93.31 62 VAL B CA 1
ATOM 1695 C C . VAL B 1 62 ? 8.094 -25.719 -8.047 1 93.31 62 VAL B C 1
ATOM 1697 O O . VAL B 1 62 ? 8.367 -24.547 -8.305 1 93.31 62 VAL B O 1
ATOM 1700 N N . ALA B 1 63 ? 6.969 -26.078 -7.414 1 95.5 63 ALA B N 1
ATOM 1701 C CA . ALA B 1 63 ? 5.988 -25.094 -6.961 1 95.5 63 ALA B CA 1
ATOM 1702 C C . ALA B 1 63 ? 6.621 -24.094 -5.996 1 95.5 63 ALA B C 1
ATOM 1704 O O . ALA B 1 63 ? 7.438 -24.469 -5.152 1 95.5 63 ALA B O 1
ATOM 1705 N N . ARG B 1 64 ? 6.16 -22.797 -6.125 1 94.25 64 ARG B N 1
ATOM 1706 C CA . ARG B 1 64 ? 6.656 -21.719 -5.277 1 94.25 64 ARG B CA 1
ATOM 1707 C C . ARG B 1 64 ? 5.555 -21.188 -4.367 1 94.25 64 ARG B C 1
ATOM 1709 O O . ARG B 1 64 ? 4.391 -21.109 -4.773 1 94.25 64 ARG B O 1
ATOM 1716 N N . ASP B 1 65 ? 5.984 -20.875 -3.162 1 93.94 65 ASP B N 1
ATOM 1717 C CA . ASP B 1 65 ? 5.109 -20.203 -2.203 1 93.94 65 ASP B CA 1
ATOM 1718 C C . ASP B 1 65 ? 5.914 -19.578 -1.07 1 93.94 65 ASP B C 1
ATOM 1720 O O . ASP B 1 65 ? 7.137 -19.703 -1.022 1 93.94 65 ASP B O 1
ATOM 1724 N N . PHE B 1 66 ? 5.254 -18.703 -0.298 1 91.38 66 PHE B N 1
ATOM 1725 C CA . PHE B 1 66 ? 5.902 -18.156 0.891 1 91.38 66 PHE B CA 1
ATOM 1726 C C . PHE B 1 66 ? 4.918 -18.062 2.051 1 91.38 66 PHE B C 1
ATOM 1728 O O . PHE B 1 66 ? 3.701 -18.125 1.848 1 91.38 66 PHE B O 1
ATOM 1735 N N . ASN B 1 67 ? 5.535 -18.078 3.215 1 93.25 67 ASN B N 1
ATOM 1736 C CA . ASN B 1 67 ? 4.738 -17.875 4.418 1 93.25 67 ASN B CA 1
ATOM 1737 C C . ASN B 1 67 ? 4.281 -16.422 4.551 1 93.25 67 ASN B C 1
ATOM 1739 O O . ASN B 1 67 ? 5.09 -15.539 4.824 1 93.25 67 ASN B O 1
ATOM 1743 N N . PHE B 1 68 ? 2.979 -16.281 4.422 1 95.44 68 PHE B N 1
ATOM 1744 C CA . PHE B 1 68 ? 2.416 -14.938 4.398 1 95.44 68 PHE B CA 1
ATOM 1745 C C . PHE B 1 68 ? 2.709 -14.211 5.703 1 95.44 68 PHE B C 1
ATOM 1747 O O . PHE B 1 68 ? 3.141 -13.055 5.691 1 95.44 68 PHE B O 1
ATOM 1754 N N . ARG B 1 69 ? 2.498 -14.82 6.824 1 95 69 ARG B N 1
ATOM 1755 C CA . ARG B 1 69 ? 2.686 -14.188 8.125 1 95 69 ARG B CA 1
ATOM 1756 C C . ARG B 1 69 ? 4.129 -13.727 8.312 1 95 69 ARG B C 1
ATOM 1758 O O . ARG B 1 69 ? 4.375 -12.617 8.781 1 95 69 ARG B O 1
ATOM 1765 N N . GLU B 1 70 ? 5.047 -14.531 7.973 1 94.19 70 GLU B N 1
ATOM 1766 C CA . GLU B 1 70 ? 6.461 -14.188 8.094 1 94.19 70 GLU B CA 1
ATOM 1767 C C . GLU B 1 70 ? 6.832 -13.039 7.168 1 94.19 70 GLU B C 1
ATOM 1769 O O . GLU B 1 70 ? 7.531 -12.109 7.578 1 94.19 70 GLU B O 1
ATOM 1774 N N . ALA B 1 71 ? 6.324 -13.086 5.949 1 94 71 ALA B N 1
ATOM 1775 C CA . ALA B 1 71 ? 6.609 -12.039 4.973 1 94 71 ALA B CA 1
ATOM 1776 C C . ALA B 1 71 ? 6.027 -10.703 5.414 1 94 71 ALA B C 1
ATOM 1778 O O . ALA B 1 71 ? 6.691 -9.664 5.32 1 94 71 ALA B O 1
ATOM 1779 N N . LEU B 1 72 ? 4.812 -10.75 5.895 1 95.69 72 LEU B N 1
ATOM 1780 C CA . LEU B 1 72 ? 4.164 -9.516 6.332 1 95.69 72 LEU B CA 1
ATOM 1781 C C . LEU B 1 72 ? 4.898 -8.906 7.523 1 95.69 72 LEU B C 1
ATOM 1783 O O . LEU B 1 72 ? 5.105 -7.695 7.578 1 95.69 72 LEU B O 1
ATOM 1787 N N . THR B 1 73 ? 5.297 -9.781 8.477 1 93.62 73 THR B N 1
ATOM 1788 C CA . THR B 1 73 ? 6.047 -9.32 9.641 1 93.62 73 THR B CA 1
ATOM 1789 C C . THR B 1 73 ? 7.359 -8.664 9.211 1 93.62 73 THR B C 1
ATOM 1791 O O . THR B 1 73 ? 7.742 -7.621 9.742 1 93.62 73 THR B O 1
ATOM 1794 N N . ALA B 1 74 ? 8 -9.172 8.211 1 90.38 74 ALA B N 1
ATOM 1795 C CA . ALA B 1 74 ? 9.289 -8.672 7.746 1 90.38 74 ALA B CA 1
ATOM 1796 C C . ALA B 1 74 ? 9.156 -7.273 7.145 1 90.38 74 ALA B C 1
ATOM 1798 O O . ALA B 1 74 ? 10.023 -6.418 7.34 1 90.38 74 ALA B O 1
ATOM 1799 N N . VAL B 1 75 ? 8.016 -7.051 6.5 1 90.5 75 VAL B N 1
ATOM 1800 C CA . VAL B 1 75 ? 7.902 -5.785 5.789 1 90.5 75 VAL B CA 1
ATOM 1801 C C . VAL B 1 75 ? 7.23 -4.746 6.68 1 90.5 75 VAL B C 1
ATOM 1803 O O . VAL B 1 75 ? 7.141 -3.568 6.316 1 90.5 75 VAL B O 1
ATOM 1806 N N . THR B 1 76 ? 6.711 -5.16 7.859 1 91.12 76 THR B N 1
ATOM 1807 C CA . THR B 1 76 ? 6.051 -4.199 8.734 1 91.12 76 THR B CA 1
ATOM 1808 C C . THR B 1 76 ? 6.895 -3.936 9.977 1 91.12 76 THR B C 1
ATOM 1810 O O . THR B 1 76 ? 6.578 -3.045 10.773 1 91.12 76 THR B O 1
ATOM 1813 N N . SER B 1 77 ? 7.879 -4.762 10.391 1 78.62 77 SER B N 1
ATOM 1814 C CA . SER B 1 77 ? 8.68 -4.637 11.602 1 78.62 77 SER B CA 1
ATOM 1815 C C . SER B 1 77 ? 9.656 -3.469 11.508 1 78.62 77 SER B C 1
ATOM 1817 O O . SER B 1 77 ? 10.219 -3.041 12.516 1 78.62 77 SER B O 1
ATOM 1819 N N . GLY B 1 78 ? 9.898 -2.887 10.383 1 61.5 78 GLY B N 1
ATOM 1820 C CA . GLY B 1 78 ? 10.82 -1.767 10.328 1 61.5 78 GLY B CA 1
ATOM 1821 C C . GLY B 1 78 ? 10.148 -0.424 10.547 1 61.5 78 GLY B C 1
ATOM 1822 O O . GLY B 1 78 ? 8.93 -0.353 10.695 1 61.5 78 GLY B O 1
ATOM 1823 N N . PRO B 1 79 ? 10.969 0.584 10.875 1 53.59 79 PRO B N 1
ATOM 1824 C CA . PRO B 1 79 ? 10.422 1.913 11.164 1 53.59 79 PRO B CA 1
ATOM 1825 C C . PRO B 1 79 ? 9.469 2.408 10.078 1 53.59 79 PRO B C 1
ATOM 1827 O O . PRO B 1 79 ? 9.641 2.084 8.906 1 53.59 79 PRO B O 1
ATOM 1830 N N . SER B 1 80 ? 8.32 2.83 10.539 1 54.44 80 SER B N 1
ATOM 1831 C CA . SER B 1 80 ? 7.316 3.422 9.664 1 54.44 80 SER B CA 1
ATOM 1832 C C . SER B 1 80 ? 7.918 4.527 8.797 1 54.44 80 SER B C 1
ATOM 1834 O O . SER B 1 80 ? 8.883 5.18 9.195 1 54.44 80 SER B O 1
ATOM 1836 N N . PRO B 1 81 ? 7.512 4.617 7.551 1 47.84 81 PRO B N 1
ATOM 1837 C CA . PRO B 1 81 ? 8.039 5.688 6.707 1 47.84 81 PRO B CA 1
ATOM 1838 C C . PRO B 1 81 ? 8.133 7.023 7.438 1 47.84 81 PRO B C 1
ATOM 1840 O O . PRO B 1 81 ? 9.016 7.836 7.133 1 47.84 81 PRO B O 1
ATOM 1843 N N . MET B 1 82 ? 7.211 7.242 8.359 1 47.81 82 MET B N 1
ATOM 1844 C CA . MET B 1 82 ? 7.289 8.523 9.062 1 47.81 82 MET B CA 1
ATOM 1845 C C . MET B 1 82 ? 8.578 8.609 9.875 1 47.81 82 MET B C 1
ATOM 1847 O O . MET B 1 82 ? 9.141 9.695 10.031 1 47.81 82 MET B O 1
ATOM 1851 N N . THR B 1 83 ? 8.875 7.531 10.531 1 45.97 83 THR B N 1
ATOM 1852 C CA . THR B 1 83 ? 10.086 7.578 11.344 1 45.97 83 THR B CA 1
ATOM 1853 C C . THR B 1 83 ? 11.32 7.82 10.477 1 45.97 83 THR B C 1
ATOM 1855 O O . THR B 1 83 ? 12.289 8.43 10.922 1 45.97 83 THR B O 1
ATOM 1858 N N . LEU B 1 84 ? 11.219 7.367 9.383 1 41.38 84 LEU B N 1
ATOM 1859 C CA . LEU B 1 84 ? 12.367 7.602 8.523 1 41.38 84 LEU B CA 1
ATOM 1860 C C . LEU B 1 84 ? 12.477 9.07 8.133 1 41.38 84 LEU B C 1
ATOM 1862 O O . LEU B 1 84 ? 13.578 9.602 7.969 1 41.38 84 LEU B O 1
ATOM 1866 N N . ALA B 1 85 ? 11.312 9.734 8.156 1 41.62 85 ALA B N 1
ATOM 1867 C CA . ALA B 1 85 ? 11.359 11.148 7.797 1 41.62 85 ALA B CA 1
ATOM 1868 C C . ALA B 1 85 ? 11.875 11.992 8.961 1 41.62 85 ALA B C 1
ATOM 1870 O O . ALA B 1 85 ? 12.5 13.031 8.75 1 41.62 85 ALA B O 1
ATOM 1871 N N . SER B 1 86 ? 11.547 11.609 10.25 1 36.09 86 SER B N 1
ATOM 1872 C CA . SER B 1 86 ? 11.961 12.406 11.398 1 36.09 86 SER B CA 1
ATOM 1873 C C . SER B 1 86 ? 13.422 12.156 11.742 1 36.09 86 SER B C 1
ATOM 1875 O O . SER B 1 86 ? 13.977 12.805 12.641 1 36.09 86 SER B O 1
ATOM 1877 N N . VAL B 1 87 ? 13.867 10.992 11.523 1 34.34 87 VAL B N 1
ATOM 1878 C CA . VAL B 1 87 ? 15.172 10.617 12.062 1 34.34 87 VAL B CA 1
ATOM 1879 C C . VAL B 1 87 ? 16.266 11.406 11.359 1 34.34 87 VAL B C 1
ATOM 1881 O O . VAL B 1 87 ? 17.453 11.141 11.547 1 34.34 87 VAL B O 1
ATOM 1884 N N . SER B 1 88 ? 15.867 12.383 10.609 1 33.47 88 SER B N 1
ATOM 1885 C CA . SER B 1 88 ? 17.094 12.891 10.023 1 33.47 88 SER B CA 1
ATOM 1886 C C . SER B 1 88 ? 18 13.516 11.086 1 33.47 88 SER B C 1
ATOM 1888 O O . SER B 1 88 ? 19.078 14.008 10.781 1 33.47 88 SER B O 1
ATOM 1890 N N . GLN B 1 89 ? 17.391 14.195 12.211 1 29.97 89 GLN B N 1
ATOM 1891 C CA . GLN B 1 89 ? 18.438 15 12.82 1 29.97 89 GLN B CA 1
ATOM 1892 C C . GLN B 1 89 ? 19.484 14.125 13.492 1 29.97 89 GLN B C 1
ATOM 1894 O O . GLN B 1 89 ? 20.688 14.281 13.234 1 29.97 89 GLN B O 1
ATOM 1899 N N . GLY B 1 90 ? 19.297 13.852 14.945 1 28.86 90 GLY B N 1
ATOM 1900 C CA . GLY B 1 90 ? 20.391 13.773 15.906 1 28.86 90 GLY B CA 1
ATOM 1901 C C . GLY B 1 90 ? 21.25 12.539 15.742 1 28.86 90 GLY B C 1
ATOM 1902 O O . GLY B 1 90 ? 22.422 12.633 15.406 1 28.86 90 GLY B O 1
ATOM 1903 N N . GLY B 1 91 ? 21.047 11.531 16.703 1 27.05 91 GLY B N 1
ATOM 1904 C CA . GLY B 1 91 ? 21.984 10.742 17.484 1 27.05 91 GLY B CA 1
ATOM 1905 C C . GLY B 1 91 ? 22.594 9.594 16.688 1 27.05 91 GLY B C 1
ATOM 1906 O O . GLY B 1 91 ? 22.031 9.156 15.688 1 27.05 91 GLY B O 1
ATOM 1907 N N . HIS B 1 92 ? 23.938 9.461 16.938 1 30.66 92 HIS B N 1
ATOM 1908 C CA . HIS B 1 92 ? 24.938 8.453 16.594 1 30.66 92 HIS B CA 1
ATOM 1909 C C . HIS B 1 92 ? 24.375 7.043 16.75 1 30.66 92 HIS B C 1
ATOM 1911 O O . HIS B 1 92 ? 24.016 6.633 17.859 1 30.66 92 HIS B O 1
ATOM 1917 N N . ILE B 1 93 ? 23.391 6.773 16.031 1 27.02 93 ILE B N 1
ATOM 1918 C CA . ILE B 1 93 ? 22.922 5.414 16.266 1 27.02 93 ILE B CA 1
ATOM 1919 C C . ILE B 1 93 ? 24.109 4.441 16.219 1 27.02 93 ILE B C 1
ATOM 1921 O O . ILE B 1 93 ? 24.781 4.344 15.195 1 27.02 93 ILE B O 1
ATOM 1925 N N . PRO B 1 94 ? 24.594 4.254 17.438 1 27.36 94 PRO B N 1
ATOM 1926 C CA . PRO B 1 94 ? 25.672 3.277 17.422 1 27.36 94 PRO B CA 1
ATOM 1927 C C . PRO B 1 94 ? 25.312 1.998 16.672 1 27.36 94 PRO B C 1
ATOM 1929 O O . PRO B 1 94 ? 24.141 1.615 16.625 1 27.36 94 PRO B O 1
ATOM 1932 N N . LEU B 1 95 ? 26 1.867 15.625 1 24.06 95 LEU B N 1
ATOM 1933 C CA . LEU B 1 95 ? 25.906 0.671 14.797 1 24.06 95 LEU B CA 1
ATOM 1934 C C . LEU B 1 95 ? 25.938 -0.59 15.656 1 24.06 95 LEU B C 1
ATOM 1936 O O . LEU B 1 95 ? 26.906 -0.823 16.391 1 24.06 95 LEU B O 1
ATOM 1940 N N . PRO B 1 96 ? 24.75 -0.799 16.359 1 23.73 96 PRO B N 1
ATOM 1941 C CA . PRO B 1 96 ? 24.938 -2.037 17.125 1 23.73 96 PRO B CA 1
ATOM 1942 C C . PRO B 1 96 ? 25.641 -3.129 16.312 1 23.73 96 PRO B C 1
ATOM 1944 O O . PRO B 1 96 ? 25.547 -3.137 15.078 1 23.73 96 PRO B O 1
ATOM 1947 N N . ALA B 1 97 ? 26.766 -3.545 16.828 1 24.77 97 ALA B N 1
ATOM 1948 C CA . ALA B 1 97 ? 27.547 -4.699 16.375 1 24.77 97 ALA B CA 1
ATOM 1949 C C . ALA B 1 97 ? 26.625 -5.879 16.047 1 24.77 97 ALA B C 1
ATOM 1951 O O . ALA B 1 97 ? 25.703 -6.188 16.812 1 24.77 97 ALA B O 1
ATOM 1952 N N . ALA B 1 98 ? 26.438 -5.992 14.766 1 23.67 98 ALA B N 1
ATOM 1953 C CA . ALA B 1 98 ? 25.75 -7.113 14.133 1 23.67 98 ALA B CA 1
ATOM 1954 C C . ALA B 1 98 ? 26.094 -8.43 14.82 1 23.67 98 ALA B C 1
ATOM 1956 O O . ALA B 1 98 ? 27.234 -8.883 14.781 1 23.67 98 ALA B O 1
ATOM 1957 N N . ALA B 1 99 ? 25.484 -8.57 16.078 1 23.5 99 ALA B N 1
ATOM 1958 C CA . ALA B 1 99 ? 25.672 -9.938 16.531 1 23.5 99 ALA B CA 1
ATOM 1959 C C . ALA B 1 99 ? 25.469 -10.938 15.398 1 23.5 99 ALA B C 1
ATOM 1961 O O . ALA B 1 99 ? 24.734 -10.656 14.438 1 23.5 99 ALA B O 1
ATOM 1962 N N . SER B 1 100 ? 26.312 -11.953 15.297 1 23.81 100 SER B N 1
ATOM 1963 C CA . SER B 1 100 ? 26.5 -13.094 14.398 1 23.81 100 SER B CA 1
ATOM 1964 C C . SER B 1 100 ? 25.203 -13.883 14.242 1 23.81 100 SER B C 1
ATOM 1966 O O . SER B 1 100 ? 25.203 -14.969 13.648 1 23.81 100 SER B O 1
ATOM 1968 N N . GLY B 1 101 ? 24.094 -13.273 14.641 1 23.33 101 GLY B N 1
ATOM 1969 C CA . GLY B 1 101 ? 23.156 -14.383 14.766 1 23.33 101 GLY B CA 1
ATOM 1970 C C . GLY B 1 101 ? 23.016 -15.203 13.492 1 23.33 101 GLY B C 1
ATOM 1971 O O . GLY B 1 101 ? 23.422 -14.758 12.422 1 23.33 101 GLY B O 1
ATOM 1972 N N . GLN B 1 102 ? 22.766 -16.594 13.758 1 23 102 GLN B N 1
ATOM 1973 C CA . GLN B 1 102 ? 22.438 -17.797 12.992 1 23 102 GLN B CA 1
ATOM 1974 C C . GLN B 1 102 ? 21.359 -17.516 11.945 1 23 102 GLN B C 1
ATOM 1976 O O . GLN B 1 102 ? 20.531 -16.625 12.133 1 23 102 GLN B O 1
ATOM 1981 N N . SER B 1 103 ? 21.609 -18.109 10.82 1 23.95 103 SER B N 1
ATOM 1982 C CA . SER B 1 103 ? 21.031 -18.234 9.492 1 23.95 103 SER B CA 1
ATOM 1983 C C . SER B 1 103 ? 19.531 -18.5 9.57 1 23.95 103 SER B C 1
ATOM 1985 O O . SER B 1 103 ? 19.109 -19.562 10.039 1 23.95 103 SER B O 1
ATOM 1987 N N . ALA B 1 104 ? 18.797 -17.562 10.18 1 27.19 104 ALA B N 1
ATOM 1988 C CA . ALA B 1 104 ? 17.391 -17.969 10.102 1 27.19 104 ALA B CA 1
ATOM 1989 C C . ALA B 1 104 ? 17.016 -18.375 8.688 1 27.19 104 ALA B C 1
ATOM 1991 O O . ALA B 1 104 ? 16.938 -17.547 7.785 1 27.19 104 ALA B O 1
ATOM 1992 N N . GLN B 1 105 ? 17.359 -19.609 8.25 1 23.83 105 GLN B N 1
ATOM 1993 C CA . GLN B 1 105 ? 16.859 -20.328 7.078 1 23.83 105 GLN B CA 1
ATOM 1994 C C . GLN B 1 105 ? 15.336 -20.234 6.984 1 23.83 105 GLN B C 1
ATOM 1996 O O . GLN B 1 105 ? 14.625 -20.797 7.816 1 23.83 105 GLN B O 1
ATOM 2001 N N . SER B 1 106 ? 14.883 -19.078 6.871 1 29.7 106 SER B N 1
ATOM 2002 C CA . SER B 1 106 ? 13.438 -19.094 6.691 1 29.7 106 SER B CA 1
ATOM 2003 C C . SER B 1 106 ? 13.016 -20.141 5.668 1 29.7 106 SER B C 1
ATOM 2005 O O . SER B 1 106 ? 13.438 -20.094 4.512 1 29.7 106 SER B O 1
ATOM 2007 N N . HIS B 1 107 ? 12.781 -21.375 6.059 1 30.22 107 HIS B N 1
ATOM 2008 C CA . HIS B 1 107 ? 12.273 -22.578 5.402 1 30.22 107 HIS B CA 1
ATOM 2009 C C . HIS B 1 107 ? 11.016 -22.266 4.59 1 30.22 107 HIS B C 1
ATOM 2011 O O . HIS B 1 107 ? 10.008 -21.828 5.141 1 30.22 107 HIS B O 1
ATOM 2017 N N . LEU B 1 108 ? 11.18 -21.516 3.441 1 33.03 108 LEU B N 1
ATOM 2018 C CA . LEU B 1 108 ? 10.039 -21.781 2.574 1 33.03 108 LEU B CA 1
ATOM 2019 C C . LEU B 1 108 ? 9.555 -23.219 2.732 1 33.03 108 LEU B C 1
ATOM 2021 O O . LEU B 1 108 ? 10.344 -24.156 2.596 1 33.03 108 LEU B O 1
ATOM 2025 N N . GLY B 1 109 ? 8.883 -23.438 3.766 1 34.06 109 GLY B N 1
ATOM 2026 C CA . GLY B 1 109 ? 8.328 -24.766 4 1 34.06 109 GLY B CA 1
ATOM 2027 C C . GLY B 1 109 ? 7.867 -25.453 2.729 1 34.06 109 GLY B C 1
ATOM 2028 O O . GLY B 1 109 ? 7.082 -24.875 1.964 1 34.06 109 GLY B O 1
ATOM 2029 N N . TYR B 1 110 ? 8.875 -26.141 2.064 1 33.97 110 TYR B N 1
ATOM 2030 C CA . TYR B 1 110 ? 8.539 -27.109 1.021 1 33.97 110 TYR B CA 1
ATOM 2031 C C . TYR B 1 110 ? 7.289 -27.891 1.387 1 33.97 110 TYR B C 1
ATOM 2033 O O . TYR B 1 110 ? 7.07 -28.219 2.559 1 33.97 110 TYR B O 1
ATOM 2041 N N . SER B 1 111 ? 6.309 -27.75 0.497 1 38.06 111 SER B N 1
ATOM 2042 C CA . SER B 1 111 ? 5.023 -28.438 0.42 1 38.06 111 SER B CA 1
ATOM 2043 C C . SER B 1 111 ? 5.16 -29.906 0.786 1 38.06 111 SER B C 1
ATOM 2045 O O . SER B 1 111 ? 6.246 -30.484 0.678 1 38.06 111 SER B O 1
ATOM 2047 N N . VAL B 1 112 ? 4.176 -30.344 1.56 1 40.34 112 VAL B N 1
ATOM 2048 C CA . VAL B 1 112 ? 3.682 -31.688 1.863 1 40.34 112 VAL B CA 1
ATOM 2049 C C . VAL B 1 112 ? 3.863 -32.594 0.648 1 40.34 112 VAL B C 1
ATOM 2051 O O . VAL B 1 112 ? 4.07 -32.094 -0.468 1 40.34 112 VAL B O 1
ATOM 2054 N N . GLN B 1 113 ? 3.402 -33.844 0.799 1 41.81 113 GLN B N 1
ATOM 2055 C CA . GLN B 1 113 ? 3.451 -35.031 -0.04 1 41.81 113 GLN B CA 1
ATOM 2056 C C . GLN B 1 113 ? 2.895 -34.75 -1.433 1 41.81 113 GLN B C 1
ATOM 2058 O O . GLN B 1 113 ? 1.678 -34.719 -1.624 1 41.81 113 GLN B O 1
ATOM 2063 N N . ALA B 1 114 ? 3.42 -33.656 -2.133 1 48.72 114 ALA B N 1
ATOM 2064 C CA . ALA B 1 114 ? 3.111 -33.594 -3.559 1 48.72 114 ALA B CA 1
ATOM 2065 C C . ALA B 1 114 ? 3.377 -34.938 -4.242 1 48.72 114 ALA B C 1
ATOM 2067 O O . ALA B 1 114 ? 4.391 -35.594 -3.977 1 48.72 114 ALA B O 1
ATOM 2068 N N . GLN B 1 115 ? 2.387 -35.656 -4.5 1 49.94 115 GLN B N 1
ATOM 2069 C CA . GLN B 1 115 ? 2.648 -36.719 -5.434 1 49.94 115 GLN B CA 1
ATOM 2070 C C . GLN B 1 115 ? 3.689 -36.312 -6.473 1 49.94 115 GLN B C 1
ATOM 2072 O O . GLN B 1 115 ? 3.434 -35.469 -7.309 1 49.94 115 GLN B O 1
ATOM 2077 N N . THR B 1 116 ? 4.922 -36.188 -6 1 55.75 116 THR B N 1
ATOM 2078 C CA . THR B 1 116 ? 5.98 -36.062 -6.992 1 55.75 116 THR B CA 1
ATOM 2079 C C . THR B 1 116 ? 5.645 -36.844 -8.25 1 55.75 116 THR B C 1
ATOM 2081 O O . THR B 1 116 ? 5.355 -38.062 -8.18 1 55.75 116 THR B O 1
ATOM 2084 N N . ASN B 1 117 ? 5.008 -36.156 -9.211 1 60.41 117 ASN B N 1
ATOM 2085 C CA . ASN B 1 117 ? 4.809 -36.781 -10.523 1 60.41 117 ASN B CA 1
ATOM 2086 C C . ASN B 1 117 ? 6.098 -37.406 -11.047 1 60.41 117 ASN B C 1
ATOM 2088 O O . ASN B 1 117 ? 7.188 -37.062 -10.57 1 60.41 117 ASN B O 1
ATOM 2092 N N . MET B 1 118 ? 5.98 -38.406 -11.773 1 71.06 118 MET B N 1
ATOM 2093 C CA . MET B 1 118 ? 7.074 -39.125 -12.406 1 71.06 118 MET B CA 1
ATOM 2094 C C . MET B 1 118 ? 8.055 -38.156 -13.07 1 71.06 118 MET B C 1
ATOM 2096 O O . MET B 1 118 ? 9.234 -38.469 -13.227 1 71.06 118 MET B O 1
ATOM 2100 N N . ASP B 1 119 ? 7.711 -36.812 -13.234 1 85.44 119 ASP B N 1
ATOM 2101 C CA . ASP B 1 119 ? 8.539 -35.875 -13.969 1 85.44 119 ASP B CA 1
ATOM 2102 C C . ASP B 1 119 ? 9.141 -34.812 -13.023 1 85.44 119 ASP B C 1
ATOM 2104 O O . ASP B 1 119 ? 9.695 -33.812 -13.477 1 85.44 119 ASP B O 1
ATOM 2108 N N . ASN B 1 120 ? 9.117 -35.031 -11.734 1 89.38 120 ASN B N 1
ATOM 2109 C CA . ASN B 1 120 ? 9.727 -34.188 -10.703 1 89.38 120 ASN B CA 1
ATOM 2110 C C . ASN B 1 120 ? 9.031 -32.844 -10.602 1 89.38 120 ASN B C 1
ATOM 2112 O O . ASN B 1 120 ? 9.648 -31.844 -10.227 1 89.38 120 ASN B O 1
ATOM 2116 N N . ASN B 1 121 ? 7.766 -32.781 -11.266 1 92.06 121 ASN B N 1
ATOM 2117 C CA . ASN B 1 121 ? 6.906 -31.641 -11.023 1 92.06 121 ASN B CA 1
ATOM 2118 C C . ASN B 1 121 ? 6.203 -31.734 -9.672 1 92.06 121 ASN B C 1
ATOM 2120 O O . ASN B 1 121 ? 5.555 -32.75 -9.383 1 92.06 121 ASN B O 1
ATOM 2124 N N . THR B 1 122 ? 6.363 -30.703 -8.812 1 94.56 122 THR B N 1
ATOM 2125 C CA . THR B 1 122 ? 5.875 -30.812 -7.438 1 94.56 122 THR B CA 1
ATOM 2126 C C . THR B 1 122 ? 4.527 -30.109 -7.289 1 94.56 122 THR B C 1
ATOM 2128 O O . THR B 1 122 ? 4.008 -29.984 -6.18 1 94.56 122 THR B O 1
ATOM 2131 N N . VAL B 1 123 ? 3.918 -29.688 -8.43 1 96.56 123 VAL B N 1
ATOM 2132 C CA . VAL B 1 123 ? 2.656 -28.953 -8.367 1 96.56 123 VAL B CA 1
ATOM 2133 C C . VAL B 1 123 ? 1.505 -29.938 -8.141 1 96.56 123 VAL B C 1
ATOM 2135 O O . VAL B 1 123 ? 1.331 -30.891 -8.898 1 96.56 123 VAL B O 1
ATOM 2138 N N . ASP B 1 124 ? 0.792 -29.688 -7.023 1 96.25 124 ASP B N 1
ATOM 2139 C CA . ASP B 1 124 ? -0.496 -30.344 -6.801 1 96.25 124 ASP B CA 1
ATOM 2140 C C . ASP B 1 124 ? -1.648 -29.438 -7.234 1 96.25 124 ASP B C 1
ATOM 2142 O O . ASP B 1 124 ? -2.006 -28.5 -6.527 1 96.25 124 ASP B O 1
ATOM 2146 N N . LEU B 1 125 ? -2.199 -29.75 -8.312 1 95.81 125 LEU B N 1
ATOM 2147 C CA . LEU B 1 125 ? -3.162 -28.844 -8.945 1 95.81 125 LEU B CA 1
ATOM 2148 C C . LEU B 1 125 ? -4.363 -28.625 -8.031 1 95.81 125 LEU B C 1
ATOM 2150 O O . LEU B 1 125 ? -4.871 -27.5 -7.941 1 95.81 125 LEU B O 1
ATOM 2154 N N . ASP B 1 126 ? -4.828 -29.672 -7.355 1 96.88 126 ASP B N 1
ATOM 2155 C CA . ASP B 1 126 ? -5.977 -29.5 -6.473 1 96.88 126 ASP B CA 1
ATOM 2156 C C . ASP B 1 126 ? -5.641 -28.562 -5.312 1 96.88 126 ASP B C 1
ATOM 2158 O O . ASP B 1 126 ? -6.426 -27.672 -4.977 1 96.88 126 ASP B O 1
ATOM 2162 N N . ARG B 1 127 ? -4.52 -28.719 -4.789 1 97.5 127 ARG B N 1
ATOM 2163 C CA . ARG B 1 127 ? -4.074 -27.844 -3.703 1 97.5 127 ARG B CA 1
ATOM 2164 C C . ARG B 1 127 ? -3.877 -26.422 -4.188 1 97.5 127 ARG B C 1
ATOM 2166 O O . ARG B 1 127 ? -4.285 -25.469 -3.516 1 97.5 127 ARG B O 1
ATOM 2173 N N . GLU B 1 128 ? -3.23 -26.344 -5.352 1 97.31 128 GLU B N 1
ATOM 2174 C CA . GLU B 1 128 ? -2.99 -25 -5.902 1 97.31 128 GLU B CA 1
ATOM 2175 C C . GLU B 1 128 ? -4.305 -24.297 -6.211 1 97.31 128 GLU B C 1
ATOM 2177 O O . GLU B 1 128 ? -4.43 -23.094 -5.977 1 97.31 128 GLU B O 1
ATOM 2182 N N . ARG B 1 129 ? -5.258 -24.969 -6.699 1 96.94 129 ARG B N 1
ATOM 2183 C CA . ARG B 1 129 ? -6.547 -24.375 -7 1 96.94 129 ARG B CA 1
ATOM 2184 C C . ARG B 1 129 ? -7.25 -23.906 -5.727 1 96.94 129 ARG B C 1
ATOM 2186 O O . ARG B 1 129 ? -7.852 -22.844 -5.691 1 96.94 129 ARG B O 1
ATOM 2193 N N . ALA B 1 130 ? -7.137 -24.719 -4.711 1 97.88 130 ALA B N 1
ATOM 2194 C CA . ALA B 1 130 ? -7.715 -24.344 -3.426 1 97.88 130 ALA B CA 1
ATOM 2195 C C . ALA B 1 130 ? -7.031 -23.094 -2.867 1 97.88 130 ALA B C 1
ATOM 2197 O O . ALA B 1 130 ? -7.699 -22.172 -2.398 1 97.88 130 ALA B O 1
ATOM 2198 N N . ASN B 1 131 ? -5.707 -23.078 -2.93 1 97.75 131 ASN B N 1
ATOM 2199 C CA . ASN B 1 131 ? -4.949 -21.922 -2.479 1 97.75 131 ASN B CA 1
ATOM 2200 C C . ASN B 1 131 ? -5.301 -20.672 -3.285 1 97.75 131 ASN B C 1
ATOM 2202 O O . ASN B 1 131 ? -5.348 -19.562 -2.74 1 97.75 131 ASN B O 1
ATOM 2206 N N . PHE B 1 132 ? -5.508 -20.875 -4.527 1 96.69 132 PHE B N 1
ATOM 2207 C CA . PHE B 1 132 ? -5.863 -19.781 -5.426 1 96.69 132 PHE B CA 1
ATOM 2208 C C . PHE B 1 132 ? -7.148 -19.109 -4.973 1 96.69 132 PHE B C 1
ATOM 2210 O O . PHE B 1 132 ? -7.199 -17.891 -4.848 1 96.69 132 PHE B O 1
ATOM 2217 N N . VAL B 1 133 ? -8.164 -19.875 -4.699 1 96.94 133 VAL B N 1
ATOM 2218 C CA . VAL B 1 133 ? -9.461 -19.344 -4.285 1 96.94 133 VAL B CA 1
ATOM 2219 C C . VAL B 1 133 ? -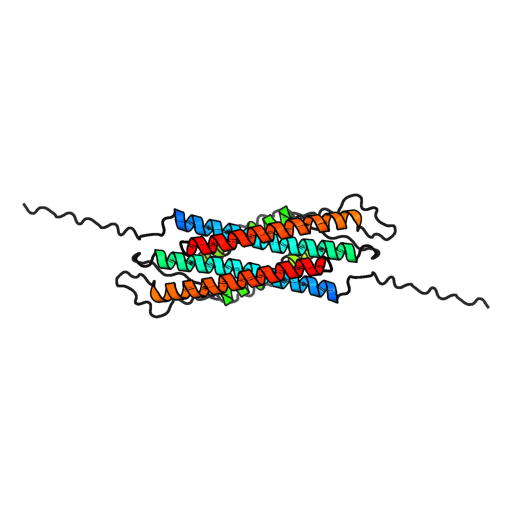9.336 -18.688 -2.912 1 96.94 133 VAL B C 1
ATOM 2221 O O . VAL B 1 133 ? -9.852 -17.578 -2.693 1 96.94 133 VAL B O 1
ATOM 2224 N N . ASP B 1 134 ? -8.641 -19.344 -2.008 1 98.06 134 ASP B N 1
ATOM 2225 C CA . ASP B 1 134 ? -8.461 -18.812 -0.658 1 98.06 134 ASP B CA 1
ATOM 2226 C C . ASP B 1 134 ? -7.75 -17.469 -0.684 1 98.06 134 ASP B C 1
ATOM 2228 O O . ASP B 1 134 ? -8.203 -16.5 -0.058 1 98.06 134 ASP B O 1
ATOM 2232 N N . ASN B 1 135 ? -6.66 -17.391 -1.445 1 97.25 135 ASN B N 1
ATOM 2233 C CA . ASN B 1 135 ? -5.91 -16.141 -1.517 1 97.25 135 ASN B CA 1
ATOM 2234 C C . ASN B 1 135 ? -6.719 -15.047 -2.203 1 97.25 135 ASN B C 1
ATOM 2236 O O . ASN B 1 135 ? -6.609 -13.867 -1.845 1 97.25 135 ASN B O 1
ATOM 2240 N N . ALA B 1 136 ? -7.527 -15.391 -3.17 1 97.12 136 ALA B N 1
ATOM 2241 C CA . ALA B 1 136 ? -8.375 -14.398 -3.836 1 97.12 136 ALA B CA 1
ATOM 2242 C C . ALA B 1 136 ? -9.359 -13.773 -2.857 1 97.12 136 ALA B C 1
ATOM 2244 O O . ALA B 1 136 ? -9.57 -12.562 -2.869 1 97.12 136 ALA B O 1
ATOM 2245 N N . VAL B 1 137 ? -9.945 -14.578 -2.018 1 97.88 137 VAL B N 1
ATOM 2246 C CA . VAL B 1 137 ? -10.898 -14.094 -1.021 1 97.88 137 VAL B CA 1
ATOM 2247 C C . VAL B 1 137 ? -10.195 -13.172 -0.033 1 97.88 137 VAL B C 1
ATOM 2249 O O . VAL B 1 137 ? -10.695 -12.094 0.284 1 97.88 137 VAL B O 1
ATOM 2252 N N . ARG B 1 138 ? -9.047 -13.578 0.41 1 98.25 138 ARG B N 1
ATOM 2253 C CA . ARG B 1 138 ? -8.281 -12.781 1.357 1 98.25 138 ARG B CA 1
ATOM 2254 C C . ARG B 1 138 ? -7.797 -11.484 0.711 1 98.25 138 ARG B C 1
ATOM 2256 O O . ARG B 1 138 ? -7.723 -10.445 1.368 1 98.25 138 ARG B O 1
ATOM 2263 N N . TYR B 1 139 ? -7.43 -11.586 -0.52 1 98.06 139 TYR B N 1
ATOM 2264 C CA . TYR B 1 139 ? -7.055 -10.406 -1.296 1 98.06 139 TYR B CA 1
ATO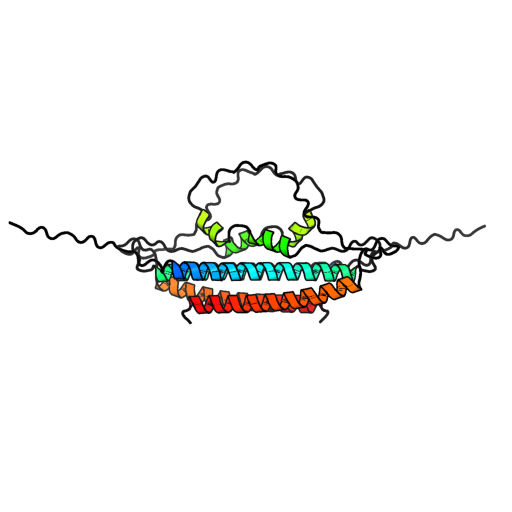M 2265 C C . TYR B 1 139 ? -8.188 -9.391 -1.316 1 98.06 139 TYR B C 1
ATOM 2267 O O . TYR B 1 139 ? -7.973 -8.211 -1.009 1 98.06 139 TYR B O 1
ATOM 2275 N N . GLU B 1 140 ? -9.391 -9.797 -1.605 1 97.81 140 GLU B N 1
ATOM 2276 C CA . GLU B 1 140 ? -10.547 -8.914 -1.663 1 97.81 140 GLU B CA 1
ATOM 2277 C C . GLU B 1 140 ? -10.867 -8.336 -0.288 1 97.81 140 GLU B C 1
ATOM 2279 O O . GLU B 1 140 ? -11.227 -7.164 -0.17 1 97.81 140 GLU B O 1
ATOM 2284 N N . ALA B 1 141 ? -10.773 -9.117 0.704 1 98.5 141 ALA B N 1
ATOM 2285 C CA . ALA B 1 141 ? -11.016 -8.633 2.061 1 98.5 141 ALA B CA 1
ATOM 2286 C C . ALA B 1 141 ? -10 -7.566 2.455 1 98.5 141 ALA B C 1
ATOM 2288 O O . ALA B 1 141 ? -10.359 -6.543 3.037 1 98.5 141 ALA B O 1
ATOM 2289 N N . THR B 1 142 ? -8.766 -7.848 2.123 1 98.62 142 THR B N 1
ATOM 2290 C CA . THR B 1 142 ? -7.711 -6.883 2.426 1 98.62 142 THR B CA 1
ATOM 2291 C C . THR B 1 142 ? -7.961 -5.566 1.7 1 98.62 142 THR B C 1
ATOM 2293 O O . THR B 1 142 ? -7.797 -4.488 2.281 1 98.62 142 THR B O 1
ATOM 2296 N N . LEU B 1 143 ? -8.344 -5.672 0.45 1 98.44 143 LEU B N 1
ATOM 2297 C CA . LEU B 1 143 ? -8.656 -4.477 -0.322 1 98.44 143 LEU B CA 1
ATOM 2298 C C . LEU B 1 143 ? -9.805 -3.703 0.317 1 98.44 143 LEU B C 1
ATOM 2300 O O . LEU B 1 143 ? -9.766 -2.473 0.394 1 98.44 143 LEU B O 1
ATOM 2304 N N . ARG B 1 144 ? -10.828 -4.395 0.796 1 98.31 144 ARG B N 1
ATOM 2305 C CA . ARG B 1 144 ? -11.953 -3.752 1.467 1 98.31 144 ARG B CA 1
ATOM 2306 C C . ARG B 1 144 ? -11.5 -3.045 2.74 1 98.31 144 ARG B C 1
ATOM 2308 O O . ARG B 1 144 ? -11.914 -1.914 3.008 1 98.31 144 ARG B O 1
ATOM 2315 N N . PHE B 1 145 ? -10.688 -3.689 3.514 1 98.38 145 PHE B N 1
ATOM 2316 C CA . PHE B 1 145 ? -10.172 -3.092 4.742 1 98.38 145 PHE B CA 1
ATOM 2317 C C . PHE B 1 145 ? -9.328 -1.863 4.434 1 98.38 145 PHE B C 1
ATOM 2319 O O . PHE B 1 145 ? -9.438 -0.84 5.113 1 98.38 145 PHE B O 1
ATOM 2326 N N . LEU B 1 146 ? -8.477 -1.979 3.459 1 98.44 146 LEU B N 1
ATOM 2327 C CA . LEU B 1 146 ? -7.648 -0.855 3.041 1 98.44 146 LEU B CA 1
ATOM 2328 C C . LEU B 1 146 ? -8.508 0.342 2.652 1 98.44 146 LEU B C 1
ATOM 2330 O O . LEU B 1 146 ? -8.242 1.468 3.08 1 98.44 146 LEU B O 1
ATOM 2334 N N . ASN B 1 147 ? -9.516 0.073 1.836 1 98.31 147 ASN B N 1
ATOM 2335 C CA . ASN B 1 147 ? -10.43 1.131 1.422 1 98.31 147 ASN B CA 1
ATOM 2336 C C . ASN B 1 147 ? -11.117 1.782 2.621 1 98.31 147 ASN B C 1
ATOM 2338 O O . ASN B 1 147 ? -11.219 3.008 2.689 1 98.31 147 ASN B O 1
ATOM 2342 N N . GLY B 1 148 ? -11.555 0.952 3.521 1 97.69 148 GLY B N 1
ATOM 2343 C CA . GLY B 1 148 ? -12.164 1.481 4.73 1 97.69 148 GLY B CA 1
ATOM 2344 C C . GLY B 1 148 ? -11.219 2.352 5.543 1 97.69 148 GLY B C 1
ATOM 2345 O O . GLY B 1 148 ? -11.594 3.443 5.977 1 97.69 148 GLY B O 1
ATOM 2346 N N . GLN B 1 149 ? -10.031 1.922 5.691 1 97.12 149 GLN B N 1
ATOM 2347 C CA . GLN B 1 149 ? -9.031 2.68 6.434 1 97.12 149 GLN B CA 1
ATOM 2348 C C . GLN B 1 149 ? -8.703 3.992 5.73 1 97.12 149 GLN B C 1
ATOM 2350 O O . GLN B 1 149 ? -8.555 5.031 6.379 1 97.12 149 GLN B O 1
ATOM 2355 N N . ALA B 1 150 ? -8.5 3.902 4.434 1 97.44 150 ALA B N 1
ATOM 2356 C CA . ALA B 1 150 ? -8.172 5.094 3.658 1 97.44 150 ALA B CA 1
ATOM 2357 C C . ALA B 1 150 ? -9.266 6.148 3.771 1 97.44 150 ALA B C 1
ATOM 2359 O O .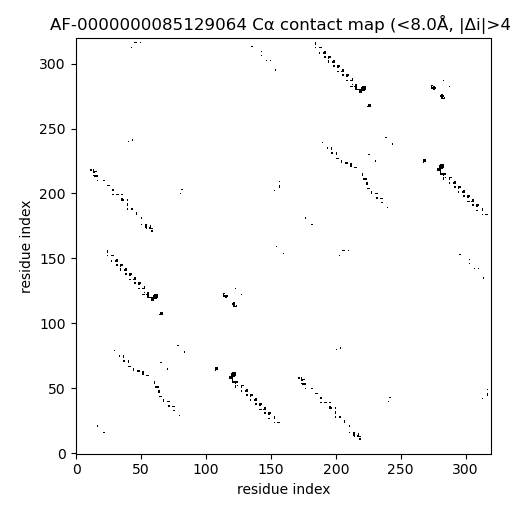 ALA B 1 150 ? -8.984 7.336 3.926 1 97.44 150 ALA B O 1
ATOM 2360 N N . LYS B 1 151 ? -10.516 5.742 3.738 1 95.94 151 LYS B N 1
ATOM 2361 C CA . LYS B 1 151 ? -11.648 6.656 3.857 1 95.94 151 LYS B CA 1
ATOM 2362 C C . LYS B 1 151 ? -11.727 7.254 5.258 1 95.94 151 LYS B C 1
ATOM 2364 O O . LYS B 1 151 ? -11.977 8.453 5.414 1 95.94 151 LYS B O 1
ATOM 2369 N N . THR B 1 152 ? -11.5 6.426 6.227 1 94.56 152 THR B N 1
ATOM 2370 C CA . THR B 1 152 ? -11.531 6.887 7.613 1 94.56 152 THR B CA 1
ATOM 2371 C C . THR B 1 152 ? -10.438 7.914 7.863 1 94.56 152 THR B C 1
ATOM 2373 O O . THR B 1 152 ? -10.656 8.914 8.547 1 94.56 152 THR B O 1
ATOM 2376 N N . MET B 1 153 ? -9.273 7.676 7.367 1 91.56 153 MET B N 1
ATOM 2377 C CA . MET B 1 153 ? -8.148 8.602 7.512 1 91.56 153 MET B CA 1
ATOM 2378 C C . MET B 1 153 ? -8.508 9.969 6.945 1 91.56 153 MET B C 1
ATOM 2380 O O . MET B 1 153 ? -8.32 10.992 7.617 1 91.56 153 MET B O 1
ATOM 2384 N N . LEU B 1 154 ? -9.023 10 5.762 1 90.19 154 LEU B N 1
ATOM 2385 C CA . LEU B 1 154 ? -9.375 11.266 5.117 1 90.19 154 LEU B CA 1
ATOM 2386 C C . LEU B 1 154 ? -10.477 11.984 5.891 1 90.19 154 LEU B C 1
ATOM 2388 O O . LEU B 1 154 ? -10.414 13.195 6.082 1 90.19 154 LEU B O 1
ATOM 2392 N N . SER B 1 155 ? -11.445 11.234 6.383 1 91.31 155 SER B N 1
ATOM 2393 C CA . SER B 1 155 ? -12.547 11.812 7.148 1 91.31 155 SER B CA 1
ATOM 2394 C C . SER B 1 155 ? -12.055 12.398 8.469 1 91.31 155 SER B C 1
ATOM 2396 O O . SER B 1 155 ? -12.492 13.477 8.875 1 91.31 155 SER B O 1
ATOM 2398 N N . ALA B 1 156 ? -11.164 11.695 9.156 1 87.5 156 ALA B N 1
ATOM 2399 C CA . ALA B 1 156 ? -10.617 12.141 10.438 1 87.5 156 ALA B CA 1
ATOM 2400 C C . ALA B 1 156 ? -9.828 13.438 10.273 1 87.5 156 ALA B C 1
ATOM 2402 O O . ALA B 1 156 ? -9.922 14.336 11.117 1 87.5 156 ALA B O 1
ATOM 2403 N N . ILE B 1 157 ? -9.156 13.57 9.281 1 82.75 157 ILE B N 1
ATOM 2404 C CA . ILE B 1 157 ? -8.289 14.727 9.055 1 82.75 157 ILE B CA 1
ATOM 2405 C C . ILE B 1 157 ? -9.141 15.922 8.617 1 82.75 157 ILE B C 1
ATOM 2407 O O . ILE B 1 157 ? -8.836 17.062 8.969 1 82.75 157 ILE B O 1
ATOM 2411 N N . GLN B 1 158 ? -10.227 15.664 7.867 1 82.75 158 GLN B N 1
ATOM 2412 C CA . GLN B 1 158 ? -11.109 16.719 7.395 1 82.75 158 GLN B CA 1
ATOM 2413 C C . GLN B 1 158 ? -12.109 17.125 8.477 1 82.75 158 GLN B C 1
ATOM 2415 O O . GLN B 1 158 ? -12.805 18.141 8.336 1 82.75 158 GLN B O 1
ATOM 2420 N N . GLY B 1 159 ? -12.031 16.516 9.57 1 78 159 GLY B N 1
ATOM 2421 C CA . GLY B 1 159 ? -12.961 16.844 10.648 1 78 159 GLY B CA 1
ATOM 2422 C C . GLY B 1 159 ? -14.375 16.375 10.367 1 78 159 GLY B C 1
ATOM 2423 O O . GLY B 1 159 ? -15.336 17.031 10.789 1 78 159 GLY B O 1
ATOM 2424 N N . GLN B 1 160 ? -14.57 15.383 9.453 1 69.25 160 GLN B N 1
ATOM 2425 C CA . GLN B 1 160 ? -15.891 14.836 9.148 1 69.25 160 GLN B CA 1
ATOM 2426 C C . GLN B 1 160 ? -16.078 13.461 9.781 1 69.25 160 GLN B C 1
ATOM 2428 O O . GLN B 1 160 ? -15.102 12.75 10.039 1 69.25 160 GLN B O 1
#

Solvent-accessible surface area (backbone atoms only — not comparable to full-atom values): 18829 Å² total; per-residue (Å²): 132,87,78,78,77,74,78,75,74,73,74,77,69,52,54,57,62,56,69,64,59,59,49,48,54,51,50,50,50,49,52,38,42,50,32,36,52,47,37,44,52,40,51,50,50,50,48,38,38,51,52,30,60,56,27,49,82,11,65,56,32,70,61,58,75,70,60,62,69,63,52,50,48,65,76,59,72,53,81,51,73,65,52,64,64,64,63,65,69,84,78,80,69,71,73,70,74,76,70,76,72,76,80,76,71,73,66,54,72,73,77,72,92,36,71,59,41,99,49,52,16,41,43,44,63,72,58,43,53,50,50,46,55,54,46,50,53,52,36,52,50,35,49,52,51,31,52,52,43,53,52,48,50,55,29,59,74,69,72,95,132,87,80,79,76,75,79,75,74,73,73,77,68,50,55,58,61,55,70,64,57,55,48,48,53,51,50,49,49,50,52,38,44,51,32,38,52,47,37,45,52,40,50,52,49,51,50,39,39,52,51,30,62,58,27,48,82,11,65,56,32,71,60,58,78,73,59,62,69,62,53,50,48,65,75,60,72,54,81,51,73,65,52,64,67,64,62,65,70,83,78,80,69,70,72,73,74,76,70,77,74,77,80,77,71,74,66,58,72,74,75,71,90,36,70,60,41,99,49,53,16,40,44,43,63,71,58,44,52,52,50,47,54,54,46,50,54,51,38,53,50,35,50,52,50,32,52,51,42,54,52,49,49,56,29,58,74,69,72,94

Nearest PDB structures (foldseek):
  8wkq-assembly1_U  TM=7.840E-01  e=1.280E-05  Salmonella enterica subsp. enterica serovar Typhimurium str. LT2
  7nvg-assembly1_R2  TM=7.842E-01  e=3.452E-05  Salmonella enterica subsp. enterica serovar Typhimurium
  7nvg-assembly1_Q2  TM=7.080E-01  e=4.976E-05  Salmonella enterica subsp. enterica serovar Typhimurium
  8wkq-assembly1_Q  TM=7.058E-01  e=7.172E-05  Salmonella enterica subsp. enterica serovar Typhimurium str. LT2
  8wkq-assembly1_U  TM=7.833E-01  e=5.363E-06  Salmonella enterica subsp. enterica serovar Typhimurium str. LT2

Organism: Delftia acidovorans (strain DSM 14801 / SPH-1) (NCBI:txid398578)